Protein AF-A0A835X5S0-F1 (afdb_monomer_lite)

pLDDT: mean 92.37, std 4.12, range [76.31, 98.0]

Foldseek 3Di:
DFFLQQLLQCCQVQLQFLCFKQHPDPVQCVQDFAPDNIGGHPPDRHPLNVVSNVLVCCLPVPLVVVLPDPPDDPVVNVVSVVSSVVSSVCSVCSLVLLCDPPRPRNDNSSSVSSQSNQVVLQVVLCVLCVVLVWDWDDDDSGDTDTPPDDPVSVVSSQVCSCVVRVTGDDDPAAFLDKDDDPDHQAIWTAGPVLDIDGTPDPLPDPPDDPVSVVVVVVVSNLVSPDRDPVSD

Structure (mmCIF, N/CA/C/O backbone):
data_AF-A0A835X5S0-F1
#
_entry.id   AF-A0A835X5S0-F1
#
loop_
_atom_site.group_PDB
_atom_site.id
_atom_site.type_symbol
_atom_site.label_atom_id
_atom_site.label_alt_id
_atom_site.label_comp_id
_atom_site.label_asym_id
_atom_site.label_entity_id
_atom_site.label_seq_id
_atom_site.pdbx_PDB_ins_code
_atom_site.Cartn_x
_atom_site.Cartn_y
_atom_site.Cartn_z
_atom_site.occupancy
_atom_site.B_iso_or_equiv
_atom_site.auth_seq_id
_atom_site.auth_comp_id
_atom_site.auth_asym_id
_atom_site.auth_atom_id
_atom_site.pdbx_PDB_model_num
ATOM 1 N N . MET A 1 1 ? -2.900 -6.311 9.140 1.00 90.44 1 MET A N 1
ATOM 2 C CA . MET A 1 1 ? -1.504 -6.213 8.666 1.00 90.44 1 MET A CA 1
ATOM 3 C C . MET A 1 1 ? -1.482 -5.265 7.481 1.00 90.44 1 MET A C 1
ATOM 5 O O . MET A 1 1 ? -2.419 -5.302 6.693 1.00 90.44 1 MET A O 1
ATOM 9 N N . ASP A 1 2 ? -0.482 -4.401 7.379 1.00 90.50 2 ASP A N 1
ATOM 10 C CA . ASP A 1 2 ? -0.394 -3.330 6.378 1.00 90.50 2 ASP A CA 1
ATOM 11 C C . ASP A 1 2 ? 1.026 -3.245 5.816 1.00 90.50 2 ASP A C 1
ATOM 13 O O . ASP A 1 2 ? 2.008 -3.405 6.550 1.00 90.50 2 ASP A O 1
ATOM 17 N N . PHE A 1 3 ? 1.145 -3.013 4.514 1.00 88.06 3 PHE A N 1
ATOM 18 C CA . PHE A 1 3 ? 2.427 -2.749 3.882 1.00 88.06 3 PHE A CA 1
ATOM 19 C C . PHE A 1 3 ? 2.767 -1.265 4.016 1.00 88.06 3 PHE A C 1
ATOM 21 O O . PHE A 1 3 ? 2.329 -0.437 3.218 1.00 88.06 3 PHE A O 1
ATOM 28 N N . ALA A 1 4 ? 3.663 -0.940 4.949 1.00 76.31 4 ALA A N 1
ATOM 29 C CA . ALA A 1 4 ? 3.983 0.430 5.364 1.00 76.31 4 ALA A CA 1
ATOM 30 C C . ALA A 1 4 ? 4.324 1.413 4.221 1.00 76.31 4 ALA A C 1
ATOM 32 O O . ALA A 1 4 ? 4.256 2.638 4.395 1.00 76.31 4 ALA A O 1
ATOM 33 N N . SER A 1 5 ? 4.809 0.899 3.084 1.00 84.31 5 SER A N 1
ATOM 34 C CA . SER A 1 5 ? 5.136 1.640 1.857 1.00 84.31 5 SER A CA 1
ATOM 35 C C . SER A 1 5 ? 5.202 0.692 0.651 1.00 84.31 5 SER A C 1
ATOM 37 O O . SER A 1 5 ? 6.252 0.610 0.008 1.00 84.31 5 SER A O 1
ATOM 39 N N . LEU A 1 6 ? 4.126 -0.048 0.352 1.00 91.69 6 LEU A N 1
ATOM 40 C CA . LEU A 1 6 ? 4.120 -1.070 -0.712 1.00 91.69 6 LEU A CA 1
ATOM 41 C C . LEU A 1 6 ? 4.660 -0.544 -2.051 1.00 91.69 6 LEU A C 1
ATOM 43 O O . LEU A 1 6 ? 5.722 -0.974 -2.501 1.00 91.69 6 LEU A O 1
ATOM 47 N N . TYR A 1 7 ? 3.975 0.429 -2.658 1.00 94.12 7 TYR A N 1
ATOM 48 C CA . TYR A 1 7 ? 4.333 0.929 -3.989 1.00 94.12 7 TYR A CA 1
ATOM 49 C C . TYR A 1 7 ? 5.708 1.603 -4.060 1.00 94.12 7 TYR A C 1
ATOM 51 O O . TYR A 1 7 ? 6.475 1.241 -4.949 1.00 94.12 7 TYR A O 1
ATOM 59 N N . PRO A 1 8 ? 6.103 2.489 -3.125 1.00 94.31 8 PRO A N 1
ATOM 60 C CA . PRO A 1 8 ? 7.472 3.003 -3.098 1.00 94.31 8 PRO A CA 1
ATOM 61 C C . PRO A 1 8 ? 8.537 1.909 -2.994 1.00 94.31 8 PRO A C 1
ATOM 63 O O . PRO A 1 8 ? 9.609 2.024 -3.586 1.00 94.31 8 PRO A O 1
ATOM 66 N N . SER A 1 9 ? 8.251 0.839 -2.244 1.00 93.69 9 SER A N 1
ATOM 67 C CA . SER A 1 9 ? 9.179 -0.286 -2.102 1.00 93.69 9 SER A CA 1
ATOM 68 C C . SER A 1 9 ? 9.275 -1.078 -3.402 1.00 93.69 9 SER A C 1
ATOM 70 O O . SER A 1 9 ? 10.379 -1.405 -3.815 1.00 93.69 9 SER A O 1
ATOM 72 N N . ILE A 1 10 ? 8.153 -1.315 -4.087 1.00 95.75 10 ILE A N 1
ATOM 73 C CA . ILE A 1 10 ? 8.127 -1.932 -5.421 1.00 95.75 10 ILE A CA 1
ATOM 74 C C . ILE A 1 10 ? 8.929 -1.094 -6.414 1.00 95.75 10 ILE A C 1
ATOM 76 O O . ILE A 1 10 ? 9.788 -1.638 -7.105 1.00 95.75 10 ILE A O 1
ATOM 80 N N . ILE A 1 11 ? 8.687 0.219 -6.453 1.00 96.50 11 ILE A N 1
ATOM 81 C CA . ILE A 1 11 ? 9.365 1.145 -7.364 1.00 96.50 11 ILE A CA 1
ATOM 82 C C . ILE A 1 11 ? 10.885 1.045 -7.198 1.00 96.50 11 ILE A C 1
ATOM 84 O O . ILE A 1 11 ? 11.595 0.856 -8.185 1.00 96.50 11 ILE A O 1
ATOM 88 N N . LYS A 1 12 ? 11.363 1.065 -5.949 1.00 95.31 12 LYS A N 1
ATOM 89 C CA . LYS A 1 12 ? 12.779 0.906 -5.602 1.00 95.31 12 LYS A CA 1
ATOM 90 C C . LYS A 1 12 ? 13.321 -0.488 -5.945 1.00 95.31 12 LYS A C 1
ATOM 92 O O . LYS A 1 12 ? 14.295 -0.616 -6.678 1.00 95.31 12 LYS A O 1
ATOM 97 N N . VAL A 1 13 ? 12.718 -1.543 -5.392 1.00 94.75 13 VAL A N 1
ATOM 98 C CA . VAL A 1 13 ? 13.246 -2.923 -5.444 1.00 94.75 13 VAL A CA 1
ATOM 99 C C . VAL A 1 13 ? 13.203 -3.489 -6.860 1.00 94.75 13 VAL A C 1
ATOM 101 O O . VAL A 1 13 ? 14.093 -4.237 -7.259 1.00 94.75 13 VAL A O 1
ATOM 104 N N . ARG A 1 14 ? 12.175 -3.138 -7.636 1.00 96.25 14 ARG A N 1
ATOM 105 C CA . ARG A 1 14 ? 11.974 -3.639 -9.000 1.00 96.25 14 ARG A CA 1
ATOM 106 C C . ARG A 1 14 ? 12.456 -2.666 -10.067 1.00 96.25 14 ARG A C 1
ATOM 108 O O . ARG A 1 14 ? 12.220 -2.935 -11.235 1.00 96.25 14 ARG A O 1
ATOM 115 N N . ASN A 1 15 ? 13.156 -1.597 -9.682 1.00 97.31 15 ASN A N 1
ATOM 116 C CA . ASN A 1 15 ? 13.747 -0.611 -10.584 1.00 97.31 15 ASN A CA 1
ATOM 117 C C . ASN A 1 15 ? 12.731 0.034 -11.546 1.00 97.31 15 ASN A C 1
ATOM 119 O O . ASN A 1 15 ? 13.000 0.178 -12.738 1.00 97.31 15 ASN A O 1
ATOM 123 N N . ILE A 1 16 ? 11.546 0.396 -11.050 1.00 97.62 16 ILE A N 1
ATOM 124 C CA . ILE A 1 16 ? 10.467 0.954 -11.877 1.00 97.62 16 ILE A CA 1
ATOM 125 C C . ILE A 1 16 ? 10.721 2.436 -12.153 1.00 97.62 16 ILE A C 1
ATOM 127 O O . ILE A 1 16 ? 10.877 3.239 -11.235 1.00 97.62 16 ILE A O 1
ATOM 131 N N . SER A 1 17 ? 10.755 2.792 -13.432 1.00 97.44 17 SER A N 1
ATOM 132 C CA . SER A 1 17 ? 10.928 4.153 -13.934 1.00 97.44 17 SER A CA 1
ATOM 133 C C . SER A 1 17 ? 10.514 4.204 -15.407 1.00 97.44 17 SER A C 1
ATOM 135 O O . SER A 1 17 ? 10.431 3.157 -16.061 1.00 97.44 17 SER A O 1
ATOM 137 N N . TYR A 1 18 ? 10.259 5.400 -15.939 1.00 96.44 18 TYR A N 1
ATOM 138 C CA . TYR A 1 18 ? 9.811 5.574 -17.328 1.00 96.44 18 TYR A CA 1
ATOM 139 C C . TYR A 1 18 ? 10.832 5.049 -18.355 1.00 96.44 18 TYR A C 1
ATOM 141 O O . TYR A 1 18 ? 10.458 4.514 -19.392 1.00 96.44 18 TYR A O 1
ATOM 149 N N . GLU A 1 19 ? 12.124 5.146 -18.049 1.00 96.50 19 GLU A N 1
ATOM 150 C CA . GLU A 1 19 ? 13.236 4.729 -18.904 1.00 96.50 19 GLU A CA 1
ATOM 151 C C . GLU A 1 19 ? 13.699 3.280 -18.672 1.00 96.50 19 GLU A C 1
ATOM 153 O O . GLU A 1 19 ? 14.479 2.737 -19.460 1.00 96.50 19 GLU A O 1
ATOM 158 N N . THR A 1 20 ? 13.260 2.636 -17.584 1.00 98.00 20 THR A N 1
ATOM 159 C CA . THR A 1 20 ? 13.666 1.262 -17.242 1.00 98.00 20 THR A CA 1
ATOM 160 C C . THR A 1 20 ? 12.603 0.228 -17.572 1.00 98.00 20 THR A C 1
ATOM 162 O O . THR A 1 20 ? 12.954 -0.901 -17.925 1.00 98.00 20 THR A O 1
ATOM 165 N N . VAL A 1 21 ? 11.321 0.579 -17.474 1.00 97.88 21 VAL A N 1
ATOM 166 C CA . VAL A 1 21 ? 10.221 -0.300 -17.880 1.00 97.88 21 VAL A CA 1
ATOM 167 C C . VAL A 1 21 ? 10.155 -0.343 -19.403 1.00 97.88 21 VAL A C 1
ATOM 169 O O . VAL A 1 21 ? 10.157 0.693 -20.057 1.00 97.88 21 VAL A O 1
ATOM 172 N N . ARG A 1 22 ? 10.086 -1.551 -19.977 1.00 97.25 22 ARG A N 1
ATOM 173 C CA . ARG A 1 22 ? 10.129 -1.782 -21.434 1.00 97.25 22 ARG A CA 1
ATOM 174 C C . ARG A 1 22 ? 11.381 -1.208 -22.114 1.00 97.25 22 ARG A C 1
ATOM 176 O O . ARG A 1 22 ? 11.326 -0.758 -23.256 1.00 97.25 22 ARG A O 1
ATOM 183 N N . CYS A 1 23 ? 12.522 -1.234 -21.424 1.00 97.00 23 CYS A N 1
ATOM 184 C CA . CYS A 1 23 ? 13.781 -0.773 -22.003 1.00 97.00 23 CYS A CA 1
ATOM 185 C C . CYS A 1 23 ? 14.153 -1.576 -23.274 1.00 97.00 23 CYS A C 1
ATOM 187 O O . CYS A 1 23 ? 13.765 -2.743 -23.400 1.00 97.00 23 CYS A O 1
ATOM 189 N N . PRO A 1 24 ? 14.936 -0.998 -24.203 1.00 96.69 24 PRO A N 1
ATOM 190 C CA . PRO A 1 24 ? 15.225 -1.618 -25.500 1.00 96.69 24 PRO A CA 1
ATOM 191 C C . PRO A 1 24 ? 16.208 -2.799 -25.438 1.00 96.69 24 PRO A C 1
ATOM 193 O O . PRO A 1 24 ? 16.475 -3.416 -26.462 1.00 96.69 24 PRO A O 1
ATOM 196 N N . HIS A 1 25 ? 16.776 -3.119 -24.272 1.00 96.31 25 HIS A N 1
ATOM 197 C CA . HIS A 1 25 ? 17.772 -4.182 -24.164 1.00 96.31 25 HIS A CA 1
ATOM 198 C C . HIS A 1 25 ? 17.118 -5.573 -24.208 1.00 96.31 25 HIS A C 1
ATOM 200 O O . HIS A 1 25 ? 16.299 -5.907 -23.348 1.00 96.31 25 HIS A O 1
ATOM 206 N N . ASP A 1 26 ? 17.505 -6.406 -25.177 1.00 95.56 26 ASP A N 1
ATOM 207 C CA . ASP A 1 26 ? 16.875 -7.711 -25.407 1.00 95.56 26 ASP A CA 1
ATOM 208 C C . ASP A 1 26 ? 17.010 -8.673 -24.226 1.00 95.56 26 ASP A C 1
ATOM 210 O O . ASP A 1 26 ? 16.052 -9.363 -23.879 1.00 95.56 26 ASP A O 1
ATOM 214 N N . GLU A 1 27 ? 18.151 -8.700 -23.540 1.00 95.88 27 GLU A N 1
ATOM 215 C CA . GLU A 1 27 ? 18.313 -9.578 -22.379 1.00 95.88 27 GLU A CA 1
ATOM 216 C C . GLU A 1 27 ? 17.444 -9.158 -21.184 1.00 95.88 27 GLU A C 1
ATOM 218 O O . GLU A 1 27 ? 17.055 -10.011 -20.383 1.00 95.88 27 GLU A O 1
ATOM 223 N N . CYS A 1 28 ? 17.061 -7.878 -21.094 1.00 96.81 28 CYS A N 1
ATOM 224 C CA . CYS A 1 28 ? 16.155 -7.396 -20.051 1.00 96.81 28 CYS A CA 1
ATOM 225 C C . CYS A 1 28 ? 14.720 -7.906 -20.249 1.00 96.81 28 CYS A C 1
ATOM 227 O O . CYS A 1 28 ? 13.977 -7.959 -19.271 1.00 96.81 28 CYS A O 1
ATOM 229 N N . LYS A 1 29 ? 14.334 -8.355 -21.455 1.00 95.88 29 LYS A N 1
ATOM 230 C CA . LYS A 1 29 ? 13.008 -8.952 -21.718 1.00 95.88 29 LYS A CA 1
ATOM 231 C C . LYS A 1 29 ? 12.752 -10.222 -20.900 1.00 95.88 29 LYS A C 1
ATOM 233 O O . LYS A 1 29 ? 11.600 -10.584 -20.695 1.00 95.88 29 LYS A O 1
ATOM 238 N N . LYS A 1 30 ? 13.808 -10.870 -20.388 1.00 95.75 30 LYS A N 1
ATOM 239 C CA . LYS A 1 30 ? 13.709 -12.014 -19.465 1.00 95.75 30 LYS A CA 1
ATOM 240 C C . LYS A 1 30 ? 13.320 -11.605 -18.038 1.00 95.75 30 LYS A C 1
ATOM 242 O O . LYS A 1 30 ? 12.797 -12.429 -17.298 1.00 95.75 30 LYS A O 1
ATOM 247 N N . ASN A 1 31 ? 13.556 -10.352 -17.636 1.00 96.31 31 ASN A N 1
ATOM 248 C CA . ASN A 1 31 ? 13.173 -9.829 -16.321 1.00 96.31 31 ASN A CA 1
ATOM 249 C C . ASN A 1 31 ? 11.725 -9.318 -16.349 1.00 96.31 31 ASN A C 1
ATOM 251 O O . ASN A 1 31 ? 11.455 -8.116 -16.243 1.00 96.31 31 ASN A O 1
ATOM 255 N N . THR A 1 32 ? 10.795 -10.245 -16.559 1.00 96.69 32 THR A N 1
ATOM 256 C CA . THR A 1 32 ? 9.368 -9.960 -16.714 1.00 96.69 32 THR A CA 1
ATOM 257 C C . THR A 1 32 ? 8.706 -9.576 -15.395 1.00 96.69 32 THR A C 1
ATOM 259 O O . THR A 1 32 ? 9.150 -9.944 -14.304 1.00 96.69 32 THR A O 1
ATOM 262 N N . ILE A 1 33 ? 7.599 -8.852 -15.499 1.00 95.69 33 ILE A N 1
ATOM 263 C CA . ILE A 1 33 ? 6.747 -8.494 -14.372 1.00 95.69 33 ILE A CA 1
ATOM 264 C C . ILE A 1 33 ? 5.605 -9.512 -14.258 1.00 95.69 33 ILE A C 1
ATOM 266 O O . ILE A 1 33 ? 4.896 -9.729 -15.242 1.00 95.69 33 ILE A O 1
ATOM 270 N N . PRO A 1 34 ? 5.391 -10.129 -13.079 1.00 92.88 34 PRO A N 1
ATOM 271 C CA . PRO A 1 34 ? 4.263 -11.029 -12.868 1.00 92.88 34 PRO A CA 1
ATOM 272 C C . PRO A 1 34 ? 2.932 -10.359 -13.214 1.00 92.88 34 PRO A C 1
ATOM 274 O O . PRO A 1 34 ? 2.718 -9.194 -12.883 1.00 92.88 34 PRO A O 1
ATOM 277 N N . GLN A 1 35 ? 2.030 -11.108 -13.852 1.00 90.56 35 GLN A N 1
ATOM 278 C CA . GLN A 1 35 ? 0.689 -10.636 -14.233 1.00 90.56 35 GLN A CA 1
ATOM 279 C C . GLN A 1 35 ? 0.682 -9.419 -15.185 1.00 90.56 35 GLN A C 1
ATOM 281 O O . GLN A 1 35 ? -0.316 -8.709 -15.264 1.00 90.56 35 GLN A O 1
ATOM 286 N N . SER A 1 36 ? 1.771 -9.172 -15.921 1.00 93.88 36 SER A N 1
ATOM 287 C CA . SER A 1 36 ? 1.874 -8.098 -16.915 1.00 93.88 36 SER A CA 1
ATOM 288 C C . SER A 1 36 ? 2.689 -8.552 -18.133 1.00 93.88 36 SER A C 1
ATOM 290 O O . SER A 1 36 ? 3.419 -9.538 -18.088 1.00 93.88 36 SER A O 1
ATOM 292 N N . SER A 1 37 ? 2.580 -7.809 -19.235 1.00 94.31 37 SER A N 1
ATOM 293 C CA . SER A 1 37 ? 3.399 -7.982 -20.448 1.00 94.31 37 SER A CA 1
ATOM 294 C C . SER A 1 37 ? 4.723 -7.207 -20.399 1.00 94.31 37 SER A C 1
ATOM 296 O O . SER A 1 37 ? 5.424 -7.091 -21.403 1.00 94.31 37 SER A O 1
ATOM 298 N N . HIS A 1 38 ? 5.032 -6.568 -19.272 1.00 97.12 38 HIS A N 1
ATOM 299 C CA . HIS A 1 38 ? 6.159 -5.649 -19.142 1.00 97.12 38 HIS A CA 1
ATOM 300 C C . HIS A 1 38 ? 7.411 -6.346 -18.601 1.00 97.12 38 HIS A C 1
ATOM 302 O O . HIS A 1 38 ? 7.339 -7.365 -17.915 1.00 97.12 38 HIS A O 1
ATOM 308 N N . TRP A 1 39 ? 8.571 -5.753 -18.873 1.00 97.88 39 TRP A N 1
ATOM 309 C CA . TRP A 1 39 ? 9.864 -6.141 -18.309 1.00 97.88 39 TRP A CA 1
ATOM 310 C C . TRP A 1 39 ? 10.599 -4.909 -17.789 1.00 97.88 39 TRP A C 1
ATOM 312 O O . TRP A 1 39 ? 10.241 -3.778 -18.139 1.00 97.88 39 TRP A O 1
ATOM 322 N N . VAL A 1 40 ? 11.625 -5.119 -16.963 1.00 97.88 40 VAL A N 1
ATOM 323 C CA . VAL A 1 40 ? 12.390 -4.021 -16.358 1.00 97.88 40 VAL A CA 1
ATOM 324 C C . VAL A 1 40 ? 13.887 -4.166 -16.594 1.00 97.88 40 VAL A C 1
ATOM 326 O O . VAL A 1 40 ? 14.452 -5.255 -16.497 1.00 97.88 40 VAL A O 1
ATOM 329 N N . CYS A 1 41 ? 14.535 -3.038 -16.877 1.00 97.81 41 CYS A N 1
ATOM 330 C CA . CYS A 1 41 ? 15.971 -2.928 -17.078 1.00 97.81 41 CYS A CA 1
ATOM 331 C C . CYS A 1 41 ? 16.778 -3.441 -15.877 1.00 97.81 41 CYS A C 1
ATOM 333 O O . CYS A 1 41 ? 16.535 -3.039 -14.738 1.00 97.81 41 CYS A O 1
ATOM 335 N N . THR A 1 42 ? 17.793 -4.258 -16.156 1.00 96.62 42 THR A N 1
ATOM 336 C CA . THR A 1 42 ? 18.790 -4.727 -15.178 1.00 96.62 42 THR A CA 1
ATOM 337 C C . THR A 1 42 ? 20.162 -4.071 -15.359 1.00 96.62 42 THR A C 1
ATOM 339 O O . THR A 1 42 ? 21.038 -4.253 -14.521 1.00 96.62 42 THR A O 1
ATOM 342 N N . ARG A 1 43 ? 20.364 -3.288 -16.433 1.00 95.38 43 ARG A N 1
ATOM 343 C CA . ARG A 1 43 ? 21.646 -2.621 -16.735 1.00 95.38 43 ARG A CA 1
ATOM 344 C C . ARG A 1 43 ? 21.816 -1.257 -16.073 1.00 95.38 43 ARG A C 1
ATOM 346 O O . ARG A 1 43 ? 22.937 -0.846 -15.799 1.00 95.38 43 ARG A O 1
ATOM 353 N N . LYS A 1 44 ? 20.722 -0.509 -15.920 1.00 95.38 44 LYS A N 1
ATOM 354 C CA . LYS A 1 44 ? 20.731 0.881 -15.449 1.00 95.38 44 LYS A CA 1
ATOM 355 C C . LYS A 1 44 ? 19.668 1.073 -14.385 1.00 95.38 44 LYS A C 1
ATOM 357 O O . LYS A 1 44 ? 18.565 0.545 -14.522 1.00 95.38 44 LYS A O 1
ATOM 362 N N . ASN A 1 45 ? 19.990 1.875 -13.379 1.00 97.00 45 ASN A N 1
ATOM 363 C CA . ASN A 1 45 ? 19.030 2.293 -12.368 1.00 97.00 45 ASN A CA 1
ATOM 364 C C . ASN A 1 45 ? 18.187 3.448 -12.906 1.00 97.00 45 ASN A C 1
ATOM 366 O O . ASN A 1 45 ? 18.726 4.394 -13.478 1.00 97.00 45 ASN A O 1
ATOM 370 N N . GLY A 1 46 ? 16.875 3.347 -12.730 1.00 97.31 46 GLY A N 1
ATOM 371 C CA . GLY A 1 46 ? 15.931 4.371 -13.151 1.00 97.31 46 GLY A CA 1
ATOM 372 C C . GLY A 1 46 ? 15.908 5.548 -12.187 1.00 97.31 46 GLY A C 1
ATOM 373 O O . GLY A 1 46 ? 16.020 5.379 -10.972 1.00 97.31 46 GLY A O 1
ATOM 374 N N . MET A 1 47 ? 15.715 6.742 -12.724 1.00 96.62 47 MET A N 1
ATOM 375 C CA . MET A 1 47 ? 15.632 7.995 -11.992 1.00 96.62 47 MET A CA 1
ATOM 376 C C . MET A 1 47 ? 14.524 7.958 -10.938 1.00 96.62 47 MET A C 1
ATOM 378 O O . MET A 1 47 ? 14.781 8.262 -9.774 1.00 96.62 47 MET A O 1
ATOM 382 N N . THR A 1 48 ? 13.308 7.540 -11.308 1.00 95.44 48 THR A N 1
ATOM 383 C CA . THR A 1 48 ? 12.180 7.457 -10.368 1.00 95.44 48 THR A CA 1
ATOM 384 C C . THR A 1 48 ? 12.444 6.415 -9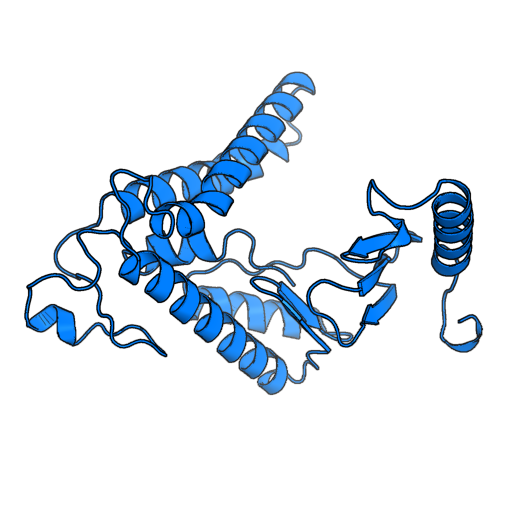.286 1.00 95.44 48 THR A C 1
ATOM 386 O O . THR A 1 48 ? 12.200 6.688 -8.113 1.00 95.44 48 THR A O 1
ATOM 389 N N . SER A 1 49 ? 13.015 5.263 -9.649 1.00 96.88 49 SER A N 1
ATOM 390 C CA . SER A 1 49 ? 13.430 4.228 -8.693 1.00 96.88 49 SER A CA 1
ATOM 391 C C . SER A 1 49 ? 14.400 4.776 -7.639 1.00 96.88 49 SER A C 1
ATOM 393 O O . SER A 1 49 ? 14.167 4.621 -6.438 1.00 96.88 49 SER A O 1
ATOM 395 N N . LEU A 1 50 ? 15.448 5.482 -8.073 1.00 97.25 50 LEU A N 1
ATOM 396 C CA . LEU A 1 50 ? 16.454 6.068 -7.184 1.00 97.25 50 LEU A CA 1
ATOM 397 C C . LEU A 1 50 ? 15.881 7.184 -6.307 1.00 97.25 50 LEU A C 1
ATOM 399 O O . LEU A 1 50 ? 16.158 7.219 -5.107 1.00 97.25 50 LEU A O 1
ATOM 403 N N . LEU A 1 51 ? 15.070 8.077 -6.879 1.00 96.31 51 LEU A N 1
ATOM 404 C CA . LEU A 1 51 ? 14.482 9.203 -6.155 1.00 96.31 51 LEU A CA 1
ATOM 405 C C . LEU A 1 51 ? 13.476 8.721 -5.104 1.00 96.31 51 LEU A C 1
ATOM 407 O O . LEU A 1 51 ? 13.600 9.047 -3.924 1.00 96.31 51 LEU A O 1
ATOM 411 N N . ILE A 1 52 ? 12.502 7.905 -5.513 1.00 95.94 52 ILE A N 1
ATOM 412 C CA . ILE A 1 52 ? 11.475 7.365 -4.615 1.00 95.94 52 ILE A CA 1
ATOM 413 C C . ILE A 1 52 ? 12.105 6.428 -3.584 1.00 95.94 52 ILE A C 1
ATOM 415 O O . ILE A 1 52 ? 11.732 6.475 -2.412 1.00 95.94 52 ILE A O 1
ATOM 419 N N . GLY A 1 53 ? 13.101 5.635 -3.983 1.00 94.69 53 GLY A N 1
ATOM 420 C CA . GLY A 1 53 ? 13.876 4.799 -3.074 1.00 94.69 53 GLY A CA 1
ATOM 421 C C . GLY A 1 53 ? 14.599 5.611 -2.000 1.00 94.69 53 GLY A C 1
ATOM 422 O O . GLY A 1 53 ? 14.476 5.291 -0.819 1.00 94.69 53 GLY A O 1
ATOM 423 N N . SER A 1 54 ? 15.270 6.696 -2.388 1.00 95.56 54 SER A N 1
ATOM 424 C CA . SER A 1 54 ? 15.955 7.604 -1.459 1.00 95.56 54 SER A CA 1
ATOM 425 C C . SER A 1 54 ? 14.983 8.280 -0.489 1.00 95.56 54 SER A C 1
ATOM 427 O O . SER A 1 54 ? 15.215 8.276 0.719 1.00 95.56 54 SER A O 1
ATOM 429 N N . LEU A 1 55 ? 13.854 8.806 -0.980 1.00 95.75 55 LEU A N 1
ATOM 430 C CA . LEU A 1 55 ? 12.830 9.437 -0.134 1.00 95.75 55 LEU A CA 1
ATOM 431 C C . LEU A 1 55 ? 12.181 8.437 0.831 1.00 95.75 55 LEU A C 1
ATOM 433 O O . LEU A 1 55 ? 11.888 8.769 1.982 1.00 95.75 55 LEU A O 1
ATOM 437 N N . ARG A 1 56 ? 11.972 7.198 0.377 1.00 92.62 56 ARG A N 1
ATOM 438 C CA . ARG A 1 56 ? 11.468 6.103 1.207 1.00 92.62 56 ARG A CA 1
ATOM 439 C C . ARG A 1 56 ? 12.451 5.771 2.319 1.00 92.62 56 ARG A C 1
ATOM 441 O O . ARG A 1 56 ? 12.026 5.662 3.466 1.00 92.62 56 ARG A O 1
ATOM 448 N N . ASP A 1 57 ? 13.731 5.617 2.003 1.00 91.31 57 ASP A N 1
ATOM 449 C CA . ASP A 1 57 ? 14.753 5.295 2.999 1.00 91.31 57 ASP A CA 1
ATOM 450 C C . ASP A 1 57 ? 14.923 6.436 4.004 1.00 91.31 57 ASP A C 1
ATOM 452 O O . ASP A 1 57 ? 14.941 6.186 5.207 1.00 91.31 57 ASP A O 1
ATOM 456 N N . LEU A 1 58 ? 14.927 7.687 3.538 1.00 93.62 58 LEU A N 1
ATOM 457 C CA . LEU A 1 58 ? 14.947 8.871 4.397 1.00 93.62 58 LEU A CA 1
ATOM 458 C C . LEU A 1 58 ? 13.740 8.898 5.347 1.00 93.62 58 LEU A C 1
ATOM 460 O O . LEU A 1 58 ? 13.868 9.184 6.536 1.00 93.62 58 LEU A O 1
ATOM 464 N N . ARG A 1 59 ? 12.550 8.546 4.859 1.00 92.12 59 ARG A N 1
ATOM 465 C CA . ARG A 1 59 ? 11.364 8.453 5.711 1.00 92.12 59 ARG A CA 1
ATOM 466 C C . ARG A 1 59 ? 11.475 7.314 6.721 1.00 92.12 59 ARG A C 1
ATOM 468 O O . ARG A 1 59 ? 11.258 7.536 7.908 1.00 92.12 59 ARG A O 1
ATOM 475 N N . VAL A 1 60 ? 11.707 6.092 6.248 1.00 85.81 60 VAL A N 1
ATOM 476 C CA . VAL A 1 60 ? 11.561 4.867 7.049 1.00 85.81 60 VAL A CA 1
ATOM 477 C C . VAL A 1 60 ? 12.731 4.697 8.012 1.00 85.81 60 VAL A C 1
ATOM 479 O O . VAL A 1 60 ? 12.501 4.429 9.188 1.00 85.81 60 VAL A O 1
ATOM 482 N N . ASN A 1 61 ? 13.960 4.899 7.538 1.00 86.31 61 ASN A N 1
ATOM 483 C CA . ASN A 1 61 ? 15.167 4.613 8.310 1.00 86.31 61 ASN A CA 1
ATOM 484 C C . ASN A 1 61 ? 15.591 5.798 9.186 1.00 86.31 61 ASN A C 1
ATOM 486 O O . ASN A 1 61 ? 16.226 5.585 10.213 1.00 86.31 61 ASN A O 1
ATOM 490 N N . TYR A 1 62 ? 15.232 7.031 8.807 1.00 89.50 62 TYR A N 1
ATOM 491 C CA . TYR A 1 62 ? 15.639 8.237 9.529 1.00 89.50 62 TYR A CA 1
ATOM 492 C C . TYR A 1 62 ? 14.465 8.884 10.273 1.00 89.50 62 TYR A C 1
ATOM 494 O O . TYR A 1 62 ? 14.333 8.697 11.481 1.00 89.50 62 TYR A O 1
ATOM 502 N N . TYR A 1 63 ? 13.550 9.577 9.585 1.00 91.56 63 TYR A N 1
ATOM 503 C CA . TYR A 1 63 ? 12.536 10.398 10.269 1.00 91.56 63 TYR A CA 1
ATOM 504 C C . TYR A 1 63 ? 11.483 9.595 11.053 1.00 91.56 63 TYR A C 1
ATOM 506 O O . TYR A 1 63 ? 11.110 10.006 12.152 1.00 91.56 63 TYR A O 1
ATOM 514 N N . LYS A 1 64 ? 11.013 8.438 10.553 1.00 86.44 64 LYS A N 1
ATOM 515 C CA . LYS A 1 64 ? 10.075 7.557 11.289 1.00 86.44 64 LYS A CA 1
ATOM 516 C C . LYS A 1 64 ? 10.734 7.011 12.559 1.00 86.44 64 LYS A C 1
ATOM 518 O O . LYS A 1 64 ? 10.076 6.977 13.593 1.00 86.44 64 LYS A O 1
ATOM 523 N N . SER A 1 65 ? 12.011 6.629 12.493 1.00 85.88 65 SER A N 1
ATOM 524 C CA . SER A 1 65 ? 12.770 6.146 13.654 1.00 85.88 65 SER A CA 1
ATOM 525 C C . SER A 1 65 ? 13.012 7.266 14.671 1.00 85.88 65 SER A C 1
ATOM 527 O O . SER A 1 65 ? 12.612 7.152 15.828 1.00 85.88 65 SER A O 1
ATOM 529 N N . LEU A 1 66 ? 13.547 8.405 14.220 1.00 86.44 66 LEU A N 1
ATOM 530 C CA . LEU A 1 66 ? 13.845 9.551 15.079 1.00 86.44 66 LEU A CA 1
ATOM 531 C C . LEU A 1 66 ? 12.605 10.104 15.774 1.00 86.44 66 LEU A C 1
ATOM 533 O O . LEU A 1 66 ? 12.670 10.378 16.964 1.00 86.44 66 LEU A O 1
ATOM 537 N N . SER A 1 67 ? 11.459 10.195 15.089 1.00 85.75 67 SER A N 1
ATOM 538 C CA . SER A 1 67 ? 10.208 10.679 15.703 1.00 85.75 67 SER A CA 1
ATOM 539 C C . SER A 1 67 ? 9.762 9.871 16.935 1.00 85.75 67 SER A C 1
ATOM 541 O O . SER A 1 67 ? 8.992 10.368 17.756 1.00 85.75 67 SER A O 1
ATOM 543 N N . LYS A 1 68 ? 10.271 8.643 17.098 1.00 85.38 68 LYS A N 1
ATOM 544 C CA . LYS A 1 68 ? 9.991 7.762 18.237 1.00 85.38 68 LYS A CA 1
ATOM 545 C C . LYS A 1 68 ? 11.074 7.787 19.318 1.00 85.38 68 LYS A C 1
ATOM 547 O O . LYS A 1 68 ? 10.895 7.140 20.340 1.00 85.38 68 LYS A O 1
ATOM 552 N N . SER A 1 69 ? 12.175 8.513 19.120 1.00 87.69 69 SER A N 1
ATOM 553 C CA . SER A 1 69 ? 13.258 8.590 20.104 1.00 87.69 69 SER A CA 1
ATOM 554 C C . SER A 1 69 ? 12.801 9.316 21.370 1.00 87.69 69 SER A C 1
ATOM 556 O O . SER A 1 69 ? 12.164 10.369 21.292 1.00 87.69 69 SER A O 1
ATOM 558 N N . GLU A 1 70 ? 13.136 8.782 22.542 1.00 84.94 70 GLU A N 1
ATOM 559 C CA . GLU A 1 70 ? 12.804 9.376 23.847 1.00 84.94 70 GLU A CA 1
ATOM 560 C C . GLU A 1 70 ? 13.689 10.585 24.188 1.00 84.94 70 GLU A C 1
ATOM 562 O O . GLU A 1 70 ? 13.312 11.419 24.999 1.00 84.94 70 GLU A O 1
ATOM 567 N N . THR A 1 71 ? 14.833 10.730 23.515 1.00 89.19 71 THR A N 1
ATOM 568 C CA . THR A 1 71 ? 15.828 11.787 23.771 1.00 89.19 71 THR A CA 1
ATOM 569 C C . THR A 1 71 ? 15.496 13.150 23.159 1.00 89.19 71 THR A C 1
ATOM 571 O O . THR A 1 71 ? 16.267 14.094 23.318 1.00 89.19 71 THR A O 1
ATOM 574 N N . LEU A 1 72 ? 14.390 13.260 22.421 1.00 87.56 72 LEU A N 1
ATOM 575 C CA . LEU A 1 72 ? 14.014 14.482 21.709 1.00 87.56 72 LEU A CA 1
ATOM 576 C C . LEU A 1 72 ? 13.169 15.410 22.571 1.00 87.56 72 LEU A C 1
ATOM 578 O O . LEU A 1 72 ? 12.297 14.956 23.313 1.00 87.56 72 LEU A O 1
ATOM 582 N N . THR A 1 73 ? 13.361 16.715 22.374 1.00 92.50 73 THR A N 1
ATOM 583 C CA . THR A 1 73 ? 12.394 17.709 22.847 1.00 92.50 73 THR A CA 1
ATOM 584 C C . THR A 1 73 ? 11.062 17.545 22.112 1.00 92.50 73 THR A C 1
ATOM 586 O O . THR A 1 73 ? 11.005 16.977 21.015 1.00 92.50 73 THR A O 1
ATOM 589 N N . GLU A 1 74 ? 9.980 18.061 22.696 1.00 90.12 74 GLU A N 1
ATOM 590 C CA . GLU A 1 74 ? 8.650 17.974 22.082 1.00 90.12 74 GLU A CA 1
ATOM 591 C C . GLU A 1 74 ? 8.607 18.663 20.707 1.00 90.12 74 GLU A C 1
ATOM 593 O O . GLU A 1 74 ? 8.114 18.085 19.738 1.00 90.12 74 GLU A O 1
ATOM 598 N N . ASP A 1 75 ? 9.249 19.828 20.573 1.00 91.94 75 ASP A N 1
ATOM 599 C CA . ASP A 1 75 ? 9.346 20.549 19.298 1.00 91.94 75 ASP A CA 1
ATOM 600 C C . ASP A 1 75 ? 10.074 19.731 18.219 1.00 91.94 75 ASP A C 1
ATOM 602 O O . ASP A 1 75 ? 9.620 19.642 17.075 1.00 91.94 75 ASP A O 1
ATOM 606 N N . GLN A 1 76 ? 11.190 19.081 18.569 1.00 92.12 76 GLN A N 1
ATOM 607 C CA . GLN A 1 76 ? 11.936 18.229 17.637 1.00 92.12 76 GLN A CA 1
ATOM 608 C C . GLN A 1 76 ? 11.113 17.010 17.217 1.00 92.12 76 GLN A C 1
ATOM 610 O O . GLN A 1 76 ? 11.061 16.658 16.034 1.00 92.12 76 GLN A O 1
ATOM 615 N N . ARG A 1 77 ? 10.431 16.373 18.176 1.00 92.06 77 ARG A N 1
ATOM 616 C CA . ARG A 1 77 ? 9.533 15.244 17.917 1.00 92.06 77 ARG A CA 1
ATOM 617 C C . ARG A 1 77 ? 8.426 15.645 16.948 1.00 92.06 77 ARG A C 1
ATOM 619 O O . ARG A 1 77 ? 8.160 14.914 15.986 1.00 92.06 77 ARG A O 1
ATOM 626 N N . GLN A 1 78 ? 7.813 16.805 17.166 1.00 92.25 78 GLN A N 1
ATOM 627 C CA . GLN A 1 78 ? 6.775 17.337 16.294 1.00 92.25 78 GLN A CA 1
ATOM 628 C C . GLN A 1 78 ? 7.320 17.601 14.886 1.00 92.25 78 GLN A C 1
ATOM 630 O O . GLN A 1 78 ? 6.741 17.116 13.910 1.00 92.25 78 GLN A O 1
ATOM 635 N N . GLN A 1 79 ? 8.461 18.283 14.759 1.00 93.06 79 GLN A N 1
ATOM 636 C CA . GLN A 1 79 ? 9.096 18.556 13.466 1.00 93.06 79 GLN A CA 1
ATOM 637 C C . GLN A 1 79 ? 9.386 17.269 12.682 1.00 93.06 79 GLN A C 1
ATOM 639 O O . GLN A 1 79 ? 9.001 17.150 11.517 1.00 93.06 79 GLN A O 1
ATOM 644 N N . TYR A 1 80 ? 10.003 16.264 13.306 1.00 93.81 80 TYR A N 1
ATOM 645 C CA . TYR A 1 80 ? 10.324 15.001 12.630 1.00 93.81 80 TYR A CA 1
ATOM 646 C C . TYR A 1 80 ? 9.079 14.207 12.246 1.00 93.81 80 TYR A C 1
ATOM 648 O O . TYR A 1 80 ? 9.048 13.572 11.187 1.00 93.81 80 TYR A O 1
ATOM 656 N N . THR A 1 81 ? 8.032 14.279 13.066 1.00 92.69 81 THR A N 1
ATOM 657 C CA . THR A 1 81 ? 6.730 13.689 12.747 1.00 92.69 81 THR A CA 1
ATOM 658 C C . THR A 1 81 ? 6.137 14.333 11.496 1.00 92.69 81 THR A C 1
ATOM 660 O O . THR A 1 81 ? 5.732 13.614 10.579 1.00 92.69 81 THR A O 1
ATOM 663 N N . VAL A 1 82 ? 6.151 15.666 11.406 1.00 94.75 82 VAL A N 1
ATOM 664 C CA . VAL A 1 82 ? 5.656 16.409 10.236 1.00 94.75 82 VAL A CA 1
ATOM 665 C C . VAL A 1 82 ? 6.453 16.054 8.979 1.00 94.75 82 VAL A C 1
ATOM 667 O O . VAL A 1 82 ? 5.854 15.738 7.951 1.00 94.75 82 VAL A O 1
ATOM 670 N N . VAL A 1 83 ? 7.787 16.009 9.050 1.00 95.19 83 VAL A N 1
ATOM 671 C CA . VAL A 1 83 ? 8.628 15.628 7.899 1.00 95.19 83 VAL A CA 1
ATOM 672 C C . VAL A 1 83 ? 8.339 14.190 7.449 1.00 95.19 83 VAL A C 1
ATOM 674 O O . VAL A 1 83 ? 8.144 13.935 6.259 1.00 95.19 83 VAL A O 1
ATOM 677 N N . SER A 1 84 ? 8.235 13.242 8.385 1.00 93.25 84 SER A N 1
ATOM 678 C CA . SER A 1 84 ? 7.889 11.844 8.083 1.00 93.25 84 SER A CA 1
ATOM 679 C C . SER A 1 84 ? 6.515 11.710 7.410 1.00 93.25 84 SER A C 1
ATOM 681 O O . SER A 1 84 ? 6.336 10.896 6.493 1.00 93.25 84 SER A O 1
ATOM 683 N N . GLN A 1 85 ? 5.540 12.523 7.830 1.00 92.44 85 GLN A N 1
ATOM 684 C CA . GLN A 1 85 ? 4.208 12.585 7.225 1.00 92.44 85 GLN A CA 1
ATOM 685 C C . GLN A 1 85 ? 4.239 13.214 5.828 1.00 92.44 85 GLN A C 1
ATOM 687 O O . GLN A 1 85 ? 3.644 12.651 4.910 1.00 92.44 85 GLN A O 1
ATOM 692 N N . ALA A 1 86 ? 4.972 14.311 5.628 1.00 95.06 86 ALA A N 1
ATOM 693 C CA . ALA A 1 86 ? 5.133 14.939 4.317 1.00 95.06 86 ALA A CA 1
ATOM 694 C C . ALA A 1 86 ? 5.762 13.969 3.304 1.00 95.06 86 ALA A C 1
ATOM 696 O O . ALA A 1 86 ? 5.231 13.772 2.208 1.00 95.06 86 ALA A O 1
ATOM 697 N N . LEU A 1 87 ? 6.826 13.264 3.705 1.00 94.94 87 LEU A N 1
ATOM 698 C CA . LEU A 1 87 ? 7.429 12.210 2.888 1.00 94.94 87 LEU A CA 1
ATOM 699 C C . LEU A 1 87 ? 6.424 11.092 2.583 1.00 94.94 87 LEU A C 1
ATOM 701 O O . LEU A 1 87 ? 6.367 10.619 1.452 1.00 94.94 87 LEU A O 1
ATOM 705 N N . LYS A 1 88 ? 5.588 10.686 3.551 1.00 91.88 88 LYS A N 1
ATOM 706 C CA . LYS A 1 88 ? 4.536 9.677 3.323 1.00 91.88 88 LYS A CA 1
ATOM 707 C C . LYS A 1 88 ? 3.578 10.108 2.211 1.00 91.88 88 LYS A C 1
ATOM 709 O O . LYS A 1 88 ? 3.233 9.284 1.368 1.00 91.88 88 LYS A O 1
ATOM 714 N N . VAL A 1 89 ? 3.158 11.374 2.204 1.00 92.44 89 VAL A N 1
ATOM 715 C CA . VAL A 1 89 ? 2.244 11.913 1.185 1.00 92.44 89 VAL A CA 1
ATOM 716 C C . VAL A 1 89 ? 2.876 11.828 -0.205 1.00 92.44 89 VAL A C 1
ATOM 718 O O . VAL A 1 89 ? 2.257 11.275 -1.113 1.00 92.44 89 VAL A O 1
ATOM 721 N N . ILE A 1 90 ? 4.123 12.286 -0.353 1.00 93.00 90 ILE A N 1
ATOM 722 C CA . ILE A 1 90 ? 4.860 12.230 -1.628 1.00 93.00 90 ILE A CA 1
ATOM 723 C C . ILE A 1 90 ? 4.993 10.781 -2.113 1.00 93.00 90 ILE A C 1
ATOM 725 O O . ILE A 1 90 ? 4.687 10.460 -3.261 1.00 93.00 90 ILE A O 1
ATOM 729 N N . LEU A 1 91 ? 5.409 9.881 -1.221 1.00 93.12 91 LEU A N 1
ATOM 730 C CA . LEU A 1 91 ? 5.617 8.472 -1.538 1.00 93.12 91 LEU A CA 1
ATOM 731 C C . LEU A 1 91 ? 4.314 7.779 -1.956 1.00 93.12 91 LEU A C 1
ATOM 733 O O . LEU A 1 91 ? 4.307 7.040 -2.938 1.00 93.12 91 LEU A O 1
ATOM 737 N N . ASN A 1 92 ? 3.197 8.049 -1.284 1.00 89.31 92 ASN A N 1
ATOM 738 C CA . ASN A 1 92 ? 1.905 7.461 -1.640 1.00 89.31 92 ASN A CA 1
ATOM 739 C C . ASN A 1 92 ? 1.363 7.979 -2.983 1.00 89.31 92 ASN A C 1
ATOM 741 O O . ASN A 1 92 ? 0.654 7.246 -3.671 1.00 89.31 92 ASN A O 1
ATOM 745 N N . ALA A 1 93 ? 1.718 9.204 -3.378 1.00 91.25 93 ALA A N 1
ATOM 746 C CA . ALA A 1 93 ? 1.353 9.777 -4.674 1.00 91.25 93 ALA A CA 1
ATOM 747 C C . ALA A 1 93 ? 2.246 9.291 -5.835 1.00 91.25 93 ALA A C 1
ATOM 749 O O . ALA A 1 93 ? 1.843 9.376 -6.995 1.00 91.25 93 ALA A O 1
ATOM 750 N N . SER A 1 94 ? 3.439 8.762 -5.536 1.00 91.00 94 SER A N 1
ATOM 751 C CA . SER A 1 94 ? 4.481 8.464 -6.532 1.00 91.00 94 SER A CA 1
ATOM 752 C C . SER A 1 94 ? 4.062 7.499 -7.646 1.00 91.00 94 SER A C 1
ATOM 754 O O . SER A 1 94 ? 4.410 7.718 -8.802 1.00 91.00 94 SER A O 1
ATOM 756 N N . TYR A 1 95 ? 3.294 6.450 -7.343 1.00 88.31 95 TYR A N 1
ATOM 757 C CA . TYR A 1 95 ? 2.828 5.535 -8.391 1.00 88.31 95 TYR A CA 1
ATOM 758 C C . TYR A 1 95 ? 1.713 6.165 -9.235 1.00 88.31 95 TYR A C 1
ATOM 760 O O . TYR A 1 95 ? 1.669 5.971 -10.447 1.00 88.31 95 TYR A O 1
ATOM 768 N N . GLY A 1 96 ? 0.825 6.935 -8.596 1.00 92.06 96 GLY A N 1
ATOM 769 C CA . GLY A 1 96 ? -0.326 7.549 -9.251 1.00 92.06 96 GLY A CA 1
ATOM 770 C C . GLY A 1 96 ? 0.090 8.628 -10.243 1.00 92.06 96 GLY A C 1
ATOM 771 O O . GLY A 1 96 ? -0.460 8.693 -11.338 1.00 92.06 96 GLY A O 1
ATOM 772 N N . VAL A 1 97 ? 1.108 9.427 -9.903 1.00 93.06 97 VAL A N 1
ATOM 773 C CA . VAL A 1 97 ? 1.588 10.504 -10.781 1.00 93.06 97 VAL A CA 1
ATOM 774 C C . VAL A 1 97 ? 2.197 9.970 -12.085 1.00 93.06 97 VAL A C 1
ATOM 776 O O . VAL A 1 97 ? 2.008 10.581 -13.130 1.00 93.06 97 VAL A O 1
ATOM 779 N N . MET A 1 98 ? 2.828 8.786 -12.074 1.00 93.94 98 MET A N 1
ATOM 780 C CA . MET A 1 98 ? 3.315 8.134 -13.304 1.00 93.94 98 MET A CA 1
ATOM 781 C C . MET A 1 98 ? 2.181 7.728 -14.260 1.00 93.94 98 MET A C 1
ATOM 783 O O . MET A 1 98 ? 2.425 7.553 -15.451 1.00 93.94 98 MET A O 1
ATOM 787 N N . GLY A 1 99 ? 0.955 7.575 -13.751 1.00 94.38 99 GLY A N 1
ATOM 788 C CA . GLY A 1 99 ? -0.248 7.290 -14.535 1.00 94.38 99 GLY A CA 1
ATOM 789 C C . GLY A 1 99 ? -1.058 8.532 -14.920 1.00 94.38 99 GLY A C 1
ATOM 790 O O . GLY A 1 99 ? -2.108 8.383 -15.537 1.00 94.38 99 GLY A O 1
ATOM 791 N N . ALA A 1 100 ? -0.606 9.739 -14.568 1.00 95.69 100 ALA A N 1
ATOM 792 C CA . ALA A 1 100 ? -1.288 10.987 -14.896 1.00 95.69 100 ALA A CA 1
ATOM 793 C C . ALA A 1 100 ? -0.674 11.635 -16.145 1.00 95.69 100 ALA A C 1
ATOM 795 O O . ALA A 1 100 ? 0.479 12.049 -16.108 1.00 95.69 100 ALA A O 1
ATOM 796 N N . GLU A 1 101 ? -1.445 11.774 -17.227 1.00 94.88 101 GLU A N 1
ATOM 797 C CA . GLU A 1 101 ? -0.961 12.288 -18.528 1.00 94.88 101 GLU A CA 1
ATOM 798 C C . GLU A 1 101 ? -0.342 13.693 -18.458 1.00 94.88 101 GLU A C 1
ATOM 800 O O . GLU A 1 101 ? 0.531 14.032 -19.249 1.00 94.88 101 GLU A O 1
ATOM 805 N N . ILE A 1 102 ? -0.753 14.502 -17.478 1.00 95.69 102 ILE A N 1
ATOM 806 C CA . ILE A 1 102 ? -0.210 15.848 -17.242 1.00 95.69 102 ILE A CA 1
ATOM 807 C C . ILE A 1 102 ? 1.221 15.845 -16.681 1.00 95.69 102 ILE A C 1
ATOM 809 O O . ILE A 1 102 ? 1.857 16.896 -16.609 1.00 95.69 102 ILE A O 1
ATOM 813 N N . PHE A 1 103 ? 1.717 14.703 -16.204 1.00 95.00 103 PHE A N 1
ATOM 814 C CA . PHE A 1 103 ? 3.027 14.613 -15.577 1.00 95.00 103 PHE A CA 1
ATOM 815 C C . PHE A 1 103 ? 4.132 14.532 -16.643 1.00 95.00 103 PHE A C 1
ATOM 817 O O . PHE A 1 103 ? 4.055 13.674 -17.519 1.00 95.00 103 PHE A O 1
ATOM 824 N N . PRO A 1 104 ? 5.211 15.339 -16.565 1.00 94.31 104 PRO A N 1
ATOM 825 C CA . PRO A 1 104 ? 6.272 15.313 -17.577 1.00 94.31 104 PRO A CA 1
ATOM 826 C C . PRO A 1 104 ? 6.965 13.956 -17.760 1.00 94.31 104 PRO A C 1
ATOM 828 O O . PRO A 1 104 ? 7.452 13.665 -18.847 1.00 94.31 104 PRO A O 1
ATOM 831 N N . LEU A 1 105 ? 7.011 13.127 -16.710 1.00 94.25 105 LEU A N 1
ATOM 832 C CA . LEU A 1 105 ? 7.546 11.759 -16.766 1.00 94.25 105 LEU A CA 1
ATOM 833 C C . LEU A 1 105 ? 6.421 10.711 -16.749 1.00 94.25 105 LEU A C 1
ATOM 835 O O . LEU A 1 105 ? 6.596 9.612 -16.216 1.00 94.25 105 LEU A O 1
ATOM 839 N N . TYR A 1 106 ? 5.245 11.067 -17.271 1.00 95.69 106 TYR A N 1
ATOM 840 C CA . TYR A 1 106 ? 4.132 10.145 -17.453 1.00 95.69 106 TYR A CA 1
ATOM 841 C C . TYR A 1 106 ? 4.578 8.924 -18.253 1.00 95.69 106 TYR A C 1
ATOM 843 O O . TYR A 1 106 ? 5.131 9.031 -19.349 1.00 95.69 106 TYR A O 1
ATOM 851 N N . PHE A 1 107 ? 4.295 7.745 -17.707 1.00 96.12 107 PHE A N 1
ATOM 852 C CA . PHE A 1 107 ? 4.506 6.493 -18.404 1.00 96.12 107 PHE A CA 1
ATOM 853 C C . PHE A 1 107 ? 3.573 5.429 -17.839 1.00 96.12 107 PHE A C 1
ATOM 855 O O . PHE A 1 107 ? 3.885 4.746 -16.859 1.00 96.12 107 PHE A O 1
ATOM 862 N N . LEU A 1 108 ? 2.419 5.265 -18.488 1.00 95.94 108 LEU A N 1
ATOM 863 C CA . LEU A 1 108 ? 1.391 4.316 -18.063 1.00 95.94 108 LEU A CA 1
ATOM 864 C C . LEU A 1 108 ? 1.919 2.887 -17.830 1.00 95.94 108 LEU A C 1
ATOM 866 O O . LEU A 1 108 ? 1.527 2.298 -16.823 1.00 95.94 108 LEU A O 1
ATOM 870 N N . PRO A 1 109 ? 2.844 2.330 -18.646 1.00 96.75 109 PRO A N 1
ATOM 871 C CA . PRO A 1 109 ? 3.406 1.009 -18.366 1.00 96.75 109 PRO A CA 1
ATOM 872 C C . PRO A 1 109 ? 4.152 0.915 -17.027 1.00 96.75 109 PRO A C 1
ATOM 874 O O . PRO A 1 109 ? 4.146 -0.144 -16.409 1.00 96.75 109 PRO A O 1
ATOM 877 N N . ALA A 1 110 ? 4.777 1.991 -16.532 1.00 96.69 110 ALA A N 1
ATOM 878 C CA . ALA A 1 110 ? 5.396 1.979 -15.203 1.00 96.69 110 ALA A CA 1
ATOM 879 C C . ALA A 1 110 ? 4.348 1.969 -14.079 1.00 96.69 110 ALA A C 1
ATOM 881 O O . ALA A 1 110 ? 4.518 1.259 -13.081 1.00 96.69 110 ALA A O 1
ATOM 882 N N . ALA A 1 111 ? 3.247 2.706 -14.246 1.00 95.81 111 ALA A N 1
ATOM 883 C CA . ALA A 1 111 ? 2.127 2.664 -13.310 1.00 95.81 111 ALA A CA 1
ATOM 884 C C . ALA A 1 111 ? 1.457 1.275 -13.303 1.00 95.81 111 ALA A C 1
ATOM 886 O O . ALA A 1 111 ? 1.296 0.683 -12.233 1.00 95.81 111 ALA A O 1
ATOM 887 N N . ASP A 1 112 ? 1.157 0.711 -14.479 1.00 95.88 112 ASP A N 1
ATOM 888 C CA . ASP A 1 112 ? 0.574 -0.630 -14.618 1.00 95.88 112 ASP A CA 1
ATOM 889 C C . ASP A 1 112 ? 1.485 -1.700 -14.001 1.00 95.88 112 ASP A C 1
ATOM 891 O O . ASP A 1 112 ? 1.056 -2.431 -13.107 1.00 95.88 112 ASP A O 1
ATOM 895 N N . ALA A 1 113 ? 2.777 -1.698 -14.356 1.00 96.75 113 ALA A N 1
ATOM 896 C CA . ALA A 1 113 ? 3.799 -2.558 -13.757 1.00 96.75 113 ALA A CA 1
ATOM 897 C C . ALA A 1 113 ? 3.779 -2.518 -12.223 1.00 96.75 113 ALA A C 1
ATOM 899 O O . ALA A 1 113 ? 3.788 -3.561 -11.567 1.00 96.75 113 ALA A O 1
ATOM 900 N N . THR A 1 114 ? 3.732 -1.316 -11.646 1.00 95.75 114 THR A N 1
ATOM 901 C CA . THR A 1 114 ? 3.721 -1.127 -10.190 1.00 95.75 114 THR A CA 1
ATOM 902 C C . THR A 1 114 ? 2.486 -1.769 -9.557 1.00 95.75 114 THR A C 1
ATOM 904 O O . THR A 1 114 ? 2.603 -2.478 -8.554 1.00 95.75 114 THR A O 1
ATOM 907 N N . THR A 1 115 ? 1.306 -1.579 -10.153 1.00 94.44 115 THR A N 1
ATOM 908 C CA . THR A 1 115 ? 0.057 -2.171 -9.645 1.00 94.44 115 THR A CA 1
ATOM 909 C C . THR A 1 115 ? -0.017 -3.685 -9.852 1.00 94.44 115 THR A C 1
ATOM 911 O O . THR A 1 115 ? -0.547 -4.388 -8.990 1.00 94.44 115 THR A O 1
ATOM 914 N N . ALA A 1 116 ? 0.539 -4.208 -10.948 1.00 95.62 116 ALA A N 1
ATOM 915 C CA . ALA A 1 116 ? 0.620 -5.641 -11.219 1.00 95.62 116 ALA A CA 1
ATOM 916 C C . ALA A 1 116 ? 1.501 -6.349 -10.180 1.00 95.62 116 ALA A C 1
ATOM 918 O O . ALA A 1 116 ? 1.075 -7.330 -9.571 1.00 95.62 116 ALA A O 1
ATOM 919 N N . ILE A 1 117 ? 2.681 -5.791 -9.886 1.00 95.75 117 ILE A N 1
ATOM 920 C CA . ILE A 1 117 ? 3.571 -6.312 -8.839 1.00 95.75 117 ILE A CA 1
ATOM 921 C C . ILE A 1 117 ? 2.896 -6.220 -7.468 1.00 95.75 117 ILE A C 1
ATOM 923 O O . ILE A 1 117 ? 2.934 -7.186 -6.713 1.00 95.75 117 ILE A O 1
ATOM 927 N N . GLY A 1 118 ? 2.246 -5.095 -7.150 1.00 94.62 118 GLY A N 1
ATOM 928 C CA . GLY A 1 118 ? 1.531 -4.931 -5.881 1.00 94.62 118 GLY A CA 1
ATOM 929 C C . GLY A 1 118 ? 0.464 -6.005 -5.686 1.00 94.62 118 GLY A C 1
ATOM 930 O O . GLY A 1 118 ? 0.441 -6.677 -4.659 1.00 94.62 118 GLY A O 1
ATOM 931 N N . ARG A 1 119 ? -0.355 -6.247 -6.712 1.00 93.50 119 ARG A N 1
ATOM 932 C CA . ARG A 1 119 ? -1.378 -7.299 -6.704 1.00 93.50 119 ARG A CA 1
ATOM 933 C C . ARG A 1 119 ? -0.778 -8.690 -6.535 1.00 93.50 119 ARG A C 1
ATOM 935 O O . ARG A 1 119 ? -1.298 -9.472 -5.746 1.00 93.50 119 ARG A O 1
ATOM 942 N N . HIS A 1 120 ? 0.312 -8.985 -7.240 1.00 94.94 120 HIS A N 1
ATOM 943 C CA . HIS A 1 120 ? 1.017 -10.254 -7.099 1.00 94.94 120 HIS A CA 1
ATOM 944 C C . HIS A 1 120 ? 1.530 -10.461 -5.666 1.00 94.94 120 HIS A C 1
ATOM 946 O O . HIS A 1 120 ? 1.270 -11.508 -5.085 1.00 94.94 120 HIS A O 1
ATOM 952 N N . ILE A 1 121 ? 2.164 -9.448 -5.064 1.00 94.75 121 ILE A N 1
ATOM 953 C CA . ILE A 1 121 ? 2.651 -9.503 -3.676 1.00 94.75 121 ILE A CA 1
ATOM 954 C C . ILE A 1 121 ? 1.500 -9.745 -2.696 1.00 94.75 121 ILE A C 1
ATOM 956 O O . ILE A 1 121 ? 1.631 -10.586 -1.808 1.00 94.75 121 ILE A O 1
ATOM 960 N N . ILE A 1 122 ? 0.368 -9.049 -2.853 1.00 93.50 122 ILE A N 1
ATOM 961 C CA . ILE A 1 122 ? -0.815 -9.258 -2.006 1.00 93.50 122 ILE A CA 1
ATOM 962 C C . ILE A 1 122 ? -1.319 -10.699 -2.120 1.00 93.50 122 ILE A C 1
ATOM 964 O O . ILE A 1 122 ? -1.519 -11.348 -1.097 1.00 93.50 122 ILE A O 1
ATOM 968 N N . LEU A 1 123 ? -1.490 -11.215 -3.339 1.00 93.44 123 LEU A N 1
ATOM 969 C CA . LEU A 1 123 ? -1.996 -12.572 -3.569 1.00 93.44 123 LEU A CA 1
ATOM 970 C C . LEU A 1 123 ? -1.057 -13.647 -3.010 1.00 93.44 123 LEU A C 1
ATOM 972 O O . LEU A 1 123 ? -1.515 -14.574 -2.346 1.00 93.44 123 LEU A O 1
ATOM 976 N N . GLU A 1 124 ? 0.251 -13.502 -3.213 1.00 94.44 124 GLU A N 1
ATOM 977 C CA . GLU A 1 124 ? 1.233 -14.419 -2.630 1.00 94.44 124 GLU A CA 1
ATOM 978 C C . GLU A 1 124 ? 1.251 -14.323 -1.102 1.00 94.44 124 GLU A C 1
ATOM 980 O O . GLU A 1 124 ? 1.317 -15.342 -0.422 1.00 94.44 124 GLU A O 1
ATOM 985 N N . THR A 1 125 ? 1.119 -13.122 -0.536 1.00 94.56 125 THR A N 1
ATOM 986 C CA . THR A 1 125 ? 1.048 -12.944 0.924 1.00 94.56 125 THR A CA 1
ATOM 987 C C . THR A 1 125 ? -0.211 -13.591 1.503 1.00 94.56 125 THR A C 1
ATOM 989 O O . THR A 1 125 ? -0.131 -14.226 2.551 1.00 94.56 125 THR A O 1
ATOM 992 N N . ILE A 1 126 ? -1.357 -13.503 0.816 1.00 94.38 126 ILE A N 1
ATOM 993 C CA . ILE A 1 126 ? -2.590 -14.215 1.195 1.00 94.38 126 ILE A CA 1
ATOM 994 C C . ILE A 1 126 ? -2.338 -15.722 1.224 1.00 94.38 126 ILE A C 1
ATOM 996 O O . ILE A 1 126 ? -2.619 -16.366 2.233 1.00 94.38 126 ILE A O 1
ATOM 1000 N N . LYS A 1 127 ? -1.726 -16.270 0.171 1.00 94.62 127 LYS A N 1
ATOM 1001 C CA . LYS A 1 127 ? -1.365 -17.689 0.114 1.00 94.62 127 LYS A CA 1
ATOM 1002 C C . LYS A 1 127 ? -0.424 -18.086 1.257 1.00 94.62 127 LYS A C 1
ATOM 1004 O O . LYS A 1 127 ? -0.608 -19.131 1.871 1.00 94.62 127 LYS A O 1
ATOM 1009 N N . LYS A 1 128 ? 0.554 -17.241 1.603 1.00 94.25 128 LYS A N 1
ATOM 1010 C CA . LYS A 1 128 ? 1.445 -17.468 2.755 1.00 94.25 128 LYS A CA 1
ATOM 1011 C C . LYS A 1 128 ? 0.720 -17.428 4.095 1.00 94.25 128 LYS A C 1
ATOM 1013 O O . LYS A 1 128 ? 1.064 -18.214 4.976 1.00 94.25 128 LYS A O 1
ATOM 1018 N N . CYS A 1 129 ? -0.278 -16.563 4.253 1.00 95.06 129 CYS A N 1
ATOM 1019 C CA . CYS A 1 129 ? -1.153 -16.594 5.420 1.00 95.06 129 CYS A CA 1
ATOM 1020 C C . CYS A 1 129 ? -1.889 -17.938 5.510 1.00 95.06 129 CYS A C 1
ATOM 1022 O O . CYS A 1 129 ? -1.839 -18.581 6.556 1.00 95.06 129 CYS A O 1
ATOM 1024 N N . GLU A 1 130 ? -2.499 -18.398 4.418 1.00 94.50 130 GLU A N 1
ATOM 1025 C CA . GLU A 1 130 ? -3.228 -19.674 4.371 1.00 94.50 130 GLU A CA 1
ATOM 1026 C C . GLU A 1 130 ? -2.311 -20.876 4.660 1.00 94.50 130 GLU A C 1
ATOM 1028 O O . GLU A 1 130 ? -2.644 -21.716 5.494 1.00 94.50 130 GLU A O 1
ATOM 1033 N N . GLU A 1 131 ? -1.114 -20.920 4.064 1.00 94.50 131 GLU A N 1
ATOM 1034 C CA . GLU A 1 131 ? -0.075 -21.932 4.336 1.00 94.50 131 GLU A CA 1
ATOM 1035 C C . GLU A 1 131 ? 0.393 -21.924 5.803 1.00 94.50 131 GLU A C 1
ATOM 1037 O O . GLU A 1 131 ? 0.824 -22.948 6.336 1.00 94.50 131 GLU A O 1
ATOM 1042 N N . ALA A 1 132 ? 0.332 -20.771 6.471 1.00 93.56 132 ALA A N 1
ATOM 1043 C CA . ALA A 1 132 ? 0.634 -20.635 7.892 1.00 93.56 132 ALA A CA 1
ATOM 1044 C C . ALA A 1 132 ? -0.567 -20.962 8.799 1.00 93.56 132 ALA A C 1
ATOM 1046 O O . ALA A 1 132 ? -0.432 -20.869 10.019 1.00 93.56 132 ALA A O 1
ATOM 1047 N N . GLY A 1 133 ? -1.722 -21.343 8.241 1.00 94.31 133 GLY A N 1
ATOM 1048 C CA . GLY A 1 133 ? -2.952 -21.615 8.989 1.00 94.31 133 GLY A CA 1
ATOM 1049 C C . GLY A 1 133 ? -3.680 -20.353 9.461 1.00 94.31 133 GLY A C 1
ATOM 1050 O O . GLY A 1 133 ? -4.448 -20.409 10.419 1.00 94.31 133 GLY A O 1
ATOM 1051 N N . ILE A 1 134 ? -3.423 -19.206 8.829 1.00 95.81 134 ILE A N 1
ATOM 1052 C CA . ILE A 1 134 ? -4.062 -17.926 9.139 1.00 95.81 134 ILE A CA 1
ATOM 1053 C C . ILE A 1 134 ? -5.222 -17.700 8.169 1.00 95.81 134 ILE A C 1
ATOM 1055 O O . ILE A 1 134 ? -5.029 -17.620 6.957 1.00 95.81 134 ILE A O 1
ATOM 1059 N N . GLN A 1 135 ? -6.427 -17.506 8.702 1.00 94.88 135 GLN A N 1
ATOM 1060 C CA . GLN A 1 135 ? -7.577 -17.135 7.883 1.00 94.88 135 GLN A CA 1
ATOM 1061 C C . GLN A 1 135 ? -7.502 -15.653 7.487 1.00 94.88 135 GLN A C 1
ATOM 1063 O O . GLN A 1 135 ? -7.517 -14.768 8.349 1.00 94.88 135 GLN A O 1
ATOM 1068 N N . VAL A 1 136 ? -7.485 -15.373 6.183 1.00 94.38 136 VAL A N 1
ATOM 1069 C CA . VAL A 1 136 ? -7.611 -14.013 5.639 1.00 94.38 136 VAL A CA 1
ATOM 1070 C C . VAL A 1 136 ? -9.093 -13.672 5.473 1.00 94.38 136 VAL A C 1
ATOM 1072 O O . VAL A 1 136 ? -9.835 -14.391 4.813 1.00 94.38 136 VAL A O 1
ATOM 1075 N N . LEU A 1 137 ? -9.535 -12.576 6.088 1.00 92.31 137 LEU A N 1
ATOM 1076 C CA . LEU A 1 137 ? -10.928 -12.115 6.062 1.00 92.31 137 LEU A CA 1
ATOM 1077 C C . LEU A 1 137 ? -11.190 -11.110 4.941 1.00 92.31 137 LEU A C 1
ATOM 1079 O O . LEU A 1 137 ? -12.269 -11.087 4.357 1.00 92.31 137 LEU A O 1
ATOM 1083 N N . TYR A 1 138 ? -10.221 -10.236 4.679 1.00 89.00 138 TYR A N 1
ATOM 1084 C CA . TYR A 1 138 ? -10.358 -9.156 3.711 1.00 89.00 138 TYR A CA 1
ATOM 1085 C C . TYR A 1 138 ? -8.981 -8.655 3.281 1.00 89.00 138 TYR A C 1
ATOM 1087 O O . TYR A 1 138 ? -8.048 -8.625 4.083 1.00 89.00 138 TYR A O 1
ATOM 109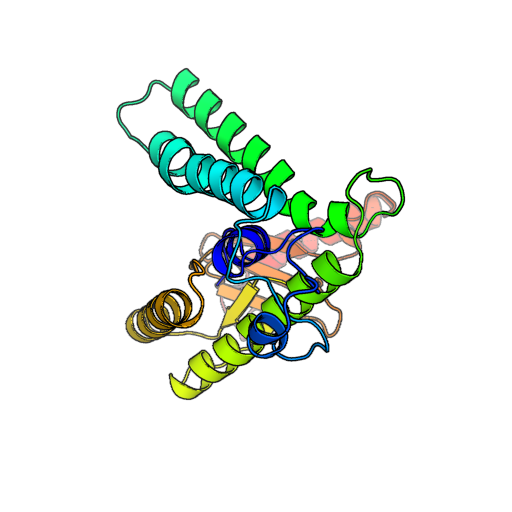5 N N . GLY A 1 139 ? -8.864 -8.241 2.022 1.00 85.62 139 GLY A N 1
ATOM 1096 C CA . GLY A 1 139 ? -7.670 -7.607 1.479 1.00 85.62 139 GLY A CA 1
ATOM 1097 C C . GLY A 1 139 ? -8.029 -6.319 0.748 1.00 85.62 139 GLY A C 1
ATOM 1098 O O . GLY A 1 139 ? -8.962 -6.287 -0.055 1.00 85.62 139 GLY A O 1
ATOM 1099 N N . ASP A 1 140 ? -7.279 -5.260 1.019 1.00 80.12 140 ASP A N 1
ATOM 1100 C CA . ASP A 1 140 ? -7.305 -4.003 0.277 1.00 80.12 140 ASP A CA 1
ATOM 1101 C C . ASP A 1 140 ? -5.917 -3.746 -0.312 1.00 80.12 140 ASP A C 1
ATOM 1103 O O . ASP A 1 140 ? -4.941 -4.313 0.155 1.00 80.12 140 ASP A O 1
ATOM 1107 N N . THR A 1 141 ? -5.865 -2.908 -1.345 1.00 76.50 141 THR A N 1
ATOM 1108 C CA . THR A 1 141 ? -4.708 -2.313 -2.043 1.00 76.50 141 THR A CA 1
ATOM 1109 C C . THR A 1 141 ? -3.310 -2.643 -1.477 1.00 76.50 141 THR A C 1
ATOM 1111 O O . THR A 1 141 ? -2.448 -3.094 -2.226 1.00 76.50 141 THR A O 1
ATOM 1114 N N . ASP A 1 142 ? -3.084 -2.395 -0.1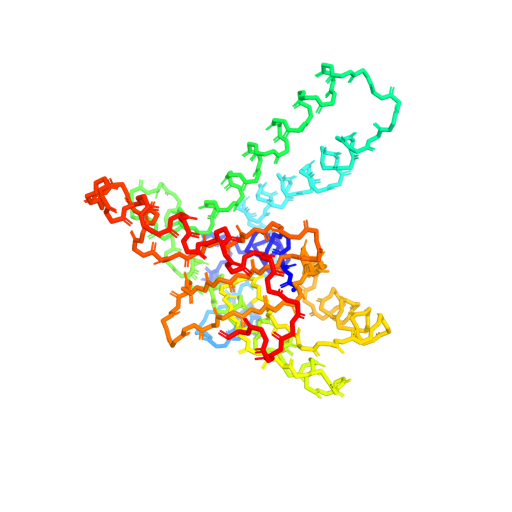89 1.00 85.75 142 ASP A N 1
ATOM 1115 C CA . ASP A 1 142 ? -1.839 -2.558 0.562 1.00 85.75 142 ASP A CA 1
ATOM 1116 C C . ASP A 1 142 ? -2.031 -3.138 1.985 1.00 85.75 142 ASP A C 1
ATOM 1118 O O . ASP A 1 142 ? -1.110 -3.084 2.797 1.00 85.75 142 ASP A O 1
ATOM 1122 N N . SER A 1 143 ? -3.185 -3.731 2.311 1.00 90.19 143 SER A N 1
ATOM 1123 C CA . SER A 1 143 ? -3.469 -4.270 3.650 1.00 90.19 143 SER A CA 1
ATOM 1124 C C . SER A 1 143 ? -4.288 -5.559 3.648 1.00 90.19 143 SER A C 1
ATOM 1126 O O . SER A 1 143 ? -5.082 -5.834 2.751 1.00 90.19 143 SER A O 1
ATOM 1128 N N . LEU A 1 144 ? -4.101 -6.359 4.698 1.00 92.94 144 LEU A N 1
ATOM 1129 C CA . LEU A 1 144 ? -4.772 -7.635 4.932 1.00 92.94 144 LEU A CA 1
ATOM 1130 C C . LEU A 1 144 ? -5.369 -7.683 6.342 1.00 92.94 144 LEU A C 1
ATOM 1132 O O . LEU A 1 144 ? -4.691 -7.419 7.341 1.00 92.94 144 LEU A O 1
ATOM 1136 N N . PHE A 1 145 ? -6.632 -8.082 6.427 1.00 93.94 145 PHE A N 1
ATOM 1137 C CA . PHE A 1 145 ? -7.329 -8.403 7.665 1.00 93.94 145 PHE A CA 1
ATOM 1138 C C . PHE A 1 145 ? -7.250 -9.908 7.866 1.00 93.94 145 PHE A C 1
ATOM 1140 O O . PHE A 1 145 ? -7.703 -10.681 7.023 1.00 93.94 145 PHE A O 1
ATOM 1147 N N . VAL A 1 146 ? -6.669 -10.312 8.986 1.00 95.00 146 VAL A N 1
ATOM 1148 C CA . VAL A 1 146 ? -6.427 -11.712 9.332 1.00 95.00 146 VAL A CA 1
ATOM 1149 C C . VAL A 1 146 ? -7.102 -12.031 10.657 1.00 95.00 146 VAL A C 1
ATOM 1151 O O . VAL A 1 146 ? -7.139 -11.185 11.552 1.00 95.00 146 VAL A O 1
ATOM 1154 N N . LYS A 1 147 ? -7.667 -13.232 10.778 1.00 94.12 147 LYS A N 1
ATOM 1155 C CA . LYS A 1 147 ? -8.415 -13.651 11.966 1.00 94.12 147 LYS A CA 1
ATOM 1156 C C . LYS A 1 147 ? -7.497 -14.341 12.966 1.00 94.12 147 LYS A C 1
ATOM 1158 O O . LYS A 1 147 ? -6.913 -15.367 12.637 1.00 94.12 147 LYS A O 1
ATOM 1163 N N . ASN A 1 148 ? -7.430 -13.794 14.180 1.00 91.00 148 ASN A N 1
ATOM 1164 C CA . ASN A 1 148 ? -6.782 -14.381 15.361 1.00 91.00 148 ASN A CA 1
ATOM 1165 C C . ASN A 1 148 ? -5.438 -15.102 15.095 1.00 91.00 148 ASN A C 1
ATOM 1167 O O . ASN A 1 148 ? -5.271 -16.229 15.563 1.00 91.00 148 ASN A O 1
ATOM 1171 N N . PRO A 1 149 ? -4.485 -14.507 14.349 1.00 94.12 149 PRO A N 1
ATOM 1172 C CA . PRO A 1 149 ? -3.189 -15.143 14.143 1.00 94.12 149 PRO A CA 1
ATOM 1173 C C . PRO A 1 149 ? -2.372 -15.162 15.445 1.00 94.12 149 PRO A C 1
ATOM 1175 O O . PRO A 1 149 ? -2.464 -14.243 16.263 1.00 94.12 149 PRO A O 1
ATOM 1178 N N . THR A 1 150 ? -1.521 -16.171 15.620 1.00 94.88 150 THR A N 1
ATOM 1179 C CA . THR A 1 150 ? -0.510 -16.179 16.686 1.00 94.88 150 THR A CA 1
ATOM 1180 C C . THR A 1 150 ? 0.657 -15.251 16.338 1.00 94.88 150 THR A C 1
ATOM 1182 O O . THR A 1 150 ? 0.921 -14.962 15.167 1.00 94.88 150 THR A O 1
ATOM 1185 N N . SER A 1 151 ? 1.410 -14.804 17.346 1.00 93.56 151 SER A N 1
ATOM 1186 C CA . SER A 1 151 ? 2.606 -13.977 17.126 1.00 93.56 151 SER A CA 1
ATOM 1187 C C . SER A 1 151 ? 3.627 -14.664 16.212 1.00 93.56 151 SER A C 1
ATOM 1189 O O . SER A 1 151 ? 4.211 -14.017 15.348 1.00 93.56 151 SER A O 1
ATOM 1191 N N . GLU A 1 152 ? 3.807 -15.980 16.345 1.00 94.75 152 GLU A N 1
ATOM 1192 C CA . GLU A 1 152 ? 4.716 -16.768 15.502 1.00 94.75 152 GLU A CA 1
ATOM 1193 C C . GLU A 1 152 ? 4.256 -16.809 14.040 1.00 94.75 152 GLU A C 1
ATOM 1195 O O . GLU A 1 152 ? 5.056 -16.602 13.126 1.00 94.75 152 GLU A O 1
ATOM 1200 N N . GLN A 1 153 ? 2.954 -17.011 13.815 1.00 95.06 153 GLN A N 1
ATOM 1201 C CA . GLN A 1 153 ? 2.346 -16.980 12.486 1.00 95.06 153 GLN A CA 1
ATOM 1202 C C . GLN A 1 153 ? 2.539 -15.614 11.812 1.00 95.06 153 GLN A C 1
ATOM 1204 O O . GLN A 1 153 ? 2.970 -15.553 10.659 1.00 95.06 153 GLN A O 1
ATOM 1209 N N . ILE A 1 154 ? 2.285 -14.520 12.540 1.00 93.81 154 ILE A N 1
ATOM 1210 C CA . ILE A 1 154 ? 2.514 -13.149 12.056 1.00 93.81 154 ILE A CA 1
ATOM 1211 C C . ILE A 1 154 ? 3.976 -12.970 11.641 1.00 93.81 154 ILE A C 1
ATOM 1213 O O . ILE A 1 154 ? 4.248 -12.522 10.526 1.00 93.81 154 ILE A O 1
ATOM 1217 N N . GLN A 1 155 ? 4.921 -13.325 12.517 1.00 94.38 155 GLN A N 1
ATOM 1218 C CA . GLN A 1 155 ? 6.347 -13.129 12.248 1.00 94.38 155 GLN A CA 1
ATOM 1219 C C . GLN A 1 155 ? 6.817 -13.937 11.040 1.00 94.38 155 GLN A C 1
ATOM 1221 O O . GLN A 1 155 ? 7.552 -13.412 10.204 1.00 94.38 155 GLN A O 1
ATOM 1226 N N . LYS A 1 156 ? 6.336 -15.176 10.885 1.00 94.94 156 LYS A N 1
ATOM 1227 C CA . LYS A 1 156 ? 6.636 -16.007 9.714 1.00 94.94 156 LYS A CA 1
ATOM 1228 C C . LYS A 1 156 ? 6.230 -15.314 8.410 1.00 94.94 156 LYS A C 1
ATOM 1230 O O . LYS A 1 156 ? 7.032 -15.259 7.481 1.00 94.94 156 LYS A O 1
ATOM 1235 N N . VAL A 1 157 ? 5.023 -14.747 8.350 1.00 94.94 157 VAL A N 1
ATOM 1236 C CA . VAL A 1 157 ? 4.531 -14.038 7.154 1.00 94.94 157 VAL A CA 1
ATOM 1237 C C . VAL A 1 157 ? 5.308 -12.740 6.907 1.00 94.94 157 VAL A C 1
ATOM 1239 O O . VAL A 1 157 ? 5.653 -12.452 5.763 1.00 94.94 157 VAL A O 1
ATOM 1242 N N . ILE A 1 158 ? 5.634 -11.974 7.954 1.00 94.31 158 ILE A N 1
ATOM 1243 C CA . ILE A 1 158 ? 6.416 -10.730 7.832 1.00 94.31 158 ILE A CA 1
ATOM 1244 C C . ILE A 1 158 ? 7.818 -11.008 7.275 1.00 94.31 158 ILE A C 1
ATOM 1246 O O . ILE A 1 158 ? 8.250 -10.349 6.325 1.00 94.31 158 ILE A O 1
ATOM 1250 N N . VAL A 1 159 ? 8.522 -11.994 7.839 1.00 94.75 159 VAL A N 1
ATOM 1251 C CA . VAL A 1 159 ? 9.872 -12.378 7.399 1.00 94.75 159 VAL A CA 1
ATOM 1252 C C . VAL A 1 159 ? 9.848 -12.862 5.953 1.00 94.75 159 VAL A C 1
ATOM 1254 O O . VAL A 1 159 ? 10.696 -12.460 5.156 1.00 94.75 159 VAL A O 1
ATOM 1257 N N . GLU A 1 160 ? 8.857 -13.676 5.592 1.00 93.12 160 GLU A N 1
ATOM 1258 C CA . GLU A 1 160 ? 8.713 -14.193 4.232 1.00 93.12 160 GLU A CA 1
ATOM 1259 C C . GLU A 1 160 ? 8.412 -13.073 3.227 1.00 93.12 160 GLU A C 1
ATOM 1261 O O . GLU A 1 160 ? 9.055 -13.004 2.180 1.00 93.12 160 GLU A O 1
ATOM 1266 N N . ALA A 1 161 ? 7.516 -12.136 3.553 1.00 92.56 161 ALA A N 1
ATOM 1267 C CA . ALA A 1 161 ? 7.217 -10.989 2.693 1.00 92.56 161 ALA A CA 1
ATOM 1268 C C . ALA A 1 161 ? 8.463 -10.120 2.446 1.00 92.56 161 ALA A C 1
ATOM 1270 O O . ALA A 1 161 ? 8.734 -9.707 1.311 1.00 92.56 161 ALA A O 1
ATOM 1271 N N . LYS A 1 162 ? 9.268 -9.893 3.492 1.00 92.06 162 LYS A N 1
ATOM 1272 C CA . LYS A 1 162 ? 10.525 -9.148 3.383 1.00 92.06 162 LYS A CA 1
ATOM 1273 C C . LYS A 1 162 ? 11.556 -9.885 2.535 1.00 92.06 162 LYS A C 1
ATOM 1275 O O . LYS A 1 162 ? 12.185 -9.263 1.680 1.00 92.06 162 LYS A O 1
ATOM 1280 N N . LYS A 1 163 ? 11.723 -11.189 2.755 1.00 94.12 163 LYS A N 1
ATOM 1281 C CA . LYS A 1 163 ? 12.695 -12.034 2.049 1.00 94.12 163 LYS A CA 1
ATOM 1282 C C . LYS A 1 163 ? 12.352 -12.192 0.570 1.00 94.12 163 LYS A C 1
ATOM 1284 O O . LYS A 1 163 ? 13.229 -12.032 -0.273 1.00 94.12 163 LYS A O 1
ATOM 1289 N N . SER A 1 164 ? 11.094 -12.488 0.261 1.00 91.94 164 SER A N 1
ATOM 1290 C CA . SER A 1 164 ? 10.666 -12.844 -1.094 1.00 91.94 164 SER A CA 1
ATOM 1291 C C . SER A 1 164 ? 10.421 -11.623 -1.981 1.00 91.94 164 SER A C 1
ATOM 1293 O O . SER A 1 164 ? 10.653 -11.693 -3.186 1.00 91.94 164 SER A O 1
ATOM 1295 N N . PHE A 1 165 ? 10.017 -10.482 -1.405 1.00 91.19 165 PHE A N 1
ATOM 1296 C CA . PHE A 1 165 ? 9.634 -9.303 -2.194 1.00 91.19 165 PHE A CA 1
ATOM 1297 C C . PHE A 1 165 ? 10.344 -8.001 -1.800 1.00 91.19 165 PHE A C 1
ATOM 1299 O O . PHE A 1 165 ? 10.179 -6.989 -2.481 1.00 91.19 165 PHE A O 1
ATOM 1306 N N . GLY A 1 166 ? 11.128 -7.982 -0.719 1.00 89.62 166 GLY A N 1
ATOM 1307 C CA . GLY A 1 166 ? 11.822 -6.773 -0.259 1.00 89.62 166 GLY A CA 1
ATOM 1308 C C . GLY A 1 166 ? 10.902 -5.706 0.347 1.00 89.62 166 GLY A C 1
ATOM 1309 O O . GLY A 1 166 ? 11.317 -4.556 0.507 1.00 89.62 166 GLY A O 1
ATOM 1310 N N . VAL A 1 167 ? 9.662 -6.060 0.691 1.00 89.62 167 VAL A N 1
ATOM 1311 C CA . VAL A 1 167 ? 8.646 -5.143 1.231 1.00 89.62 167 VAL A CA 1
ATOM 1312 C C . VAL A 1 167 ? 8.503 -5.297 2.743 1.00 89.62 167 VAL A C 1
ATOM 1314 O O . VAL A 1 167 ? 8.726 -6.372 3.289 1.00 89.62 167 VAL A O 1
ATOM 1317 N N . ASP A 1 168 ? 8.134 -4.211 3.423 1.00 88.38 168 ASP A N 1
ATOM 1318 C CA . ASP A 1 168 ? 7.917 -4.212 4.872 1.00 88.38 168 ASP A CA 1
ATOM 1319 C C . ASP A 1 168 ? 6.425 -4.365 5.171 1.00 88.38 168 ASP A C 1
ATOM 1321 O O . ASP A 1 168 ? 5.625 -3.502 4.799 1.00 88.38 168 ASP A O 1
ATOM 1325 N N . LEU A 1 169 ? 6.075 -5.468 5.832 1.00 91.44 169 LEU A N 1
ATOM 1326 C CA . LEU A 1 169 ? 4.734 -5.777 6.317 1.00 91.44 169 LEU A CA 1
ATOM 1327 C C . LEU A 1 169 ? 4.713 -5.595 7.839 1.00 91.44 169 LEU A C 1
ATOM 1329 O O . LEU A 1 169 ? 5.555 -6.157 8.535 1.00 91.44 169 LEU A O 1
ATOM 1333 N N . GLU A 1 170 ? 3.770 -4.814 8.361 1.00 90.75 170 GLU A N 1
ATOM 1334 C CA . GLU A 1 170 ? 3.639 -4.547 9.798 1.00 90.75 170 GLU A CA 1
ATOM 1335 C C . GLU A 1 170 ? 2.218 -4.833 10.314 1.00 90.75 170 GLU A C 1
ATOM 1337 O O . GLU A 1 170 ? 1.234 -4.869 9.565 1.00 90.75 170 GLU A O 1
ATOM 1342 N N . VAL A 1 171 ? 2.092 -5.076 11.620 1.00 91.69 171 VAL A N 1
ATOM 1343 C CA . VAL A 1 171 ? 0.786 -5.079 12.290 1.00 91.69 171 VAL A CA 1
ATOM 1344 C C . VAL A 1 171 ? 0.416 -3.625 12.564 1.00 91.69 171 VAL A C 1
ATOM 1346 O O . VAL A 1 171 ? 0.958 -3.013 13.476 1.00 91.69 171 VAL A O 1
ATOM 1349 N N . ASP A 1 172 ? -0.480 -3.067 11.748 1.00 90.19 172 ASP A N 1
ATOM 1350 C CA . ASP A 1 172 ? -0.948 -1.685 11.928 1.00 90.19 172 ASP A CA 1
ATOM 1351 C C . ASP A 1 172 ? -1.933 -1.562 13.099 1.00 90.19 172 ASP A C 1
ATOM 1353 O O . ASP A 1 172 ? -1.789 -0.701 13.965 1.00 90.19 172 ASP A O 1
ATOM 1357 N N . LYS A 1 173 ? -2.944 -2.441 13.144 1.00 91.12 173 LYS A N 1
ATOM 1358 C CA . LYS A 1 173 ? -4.029 -2.384 14.132 1.00 91.12 173 LYS A CA 1
ATOM 1359 C C . LYS A 1 173 ? -4.502 -3.763 14.557 1.00 91.12 173 LYS A C 1
ATOM 1361 O O . LYS A 1 173 ? -4.554 -4.692 13.751 1.00 91.12 173 LYS A O 1
ATOM 1366 N N . GLU A 1 174 ? -4.941 -3.830 15.810 1.00 94.06 174 GLU A N 1
ATOM 1367 C CA . GLU A 1 174 ? -5.655 -4.963 16.384 1.00 94.06 174 GLU A CA 1
ATOM 1368 C C . GLU A 1 174 ? -7.092 -4.564 16.722 1.00 94.06 174 GLU A C 1
ATOM 1370 O O . GLU A 1 174 ? -7.344 -3.614 17.475 1.00 94.06 174 GLU A O 1
ATOM 1375 N N . TYR A 1 175 ? -8.037 -5.316 16.166 1.00 94.44 175 TYR A N 1
ATOM 1376 C CA . TYR A 1 175 ? -9.462 -5.102 16.364 1.00 94.44 175 TYR A CA 1
ATOM 1377 C C . TYR A 1 175 ? -10.037 -6.164 17.299 1.00 94.44 175 TYR A C 1
ATOM 1379 O O . TYR A 1 175 ? -9.676 -7.335 17.206 1.00 94.44 175 TYR A O 1
ATOM 1387 N N . ARG A 1 176 ? -10.944 -5.745 18.185 1.00 93.19 176 ARG A N 1
ATOM 1388 C CA . ARG A 1 176 ? -11.814 -6.643 18.950 1.00 93.19 176 ARG A CA 1
ATOM 1389 C C . ARG A 1 176 ? -12.769 -7.363 18.002 1.00 93.19 176 ARG A C 1
ATOM 1391 O O . ARG A 1 176 ? -12.877 -8.580 18.045 1.00 93.19 176 ARG A O 1
ATOM 1398 N N . TYR A 1 177 ? -13.410 -6.603 17.117 1.00 93.19 177 TYR A N 1
ATOM 1399 C CA . TYR A 1 177 ? -14.214 -7.134 16.025 1.00 93.19 177 TYR A CA 1
ATOM 1400 C C . TYR A 1 177 ? -14.202 -6.177 14.829 1.00 93.19 177 TYR A C 1
ATOM 1402 O O . TYR A 1 177 ? -13.889 -4.987 14.950 1.00 93.19 177 TYR A O 1
ATOM 1410 N N . VAL A 1 178 ? -14.536 -6.719 13.660 1.00 93.06 178 VAL A N 1
ATOM 1411 C CA . VAL A 1 178 ? -14.673 -5.967 12.412 1.00 93.06 178 VAL A CA 1
ATOM 1412 C C . VAL A 1 178 ? -15.961 -6.368 11.708 1.00 93.06 178 VAL A C 1
ATOM 1414 O O . VAL A 1 178 ? -16.294 -7.548 11.633 1.00 93.06 178 VAL A O 1
ATOM 1417 N N . VAL A 1 179 ? -16.664 -5.381 11.164 1.00 91.75 179 VAL A N 1
ATOM 1418 C CA . VAL A 1 179 ? -17.817 -5.563 10.285 1.00 91.75 179 VAL A CA 1
ATOM 1419 C C . VAL A 1 179 ? -17.375 -5.181 8.883 1.00 91.75 179 VAL A C 1
ATOM 1421 O O . VAL A 1 179 ? -17.097 -4.016 8.584 1.00 91.75 179 VAL A O 1
ATOM 1424 N N . LEU A 1 180 ? -17.271 -6.192 8.029 1.00 91.25 180 LEU A N 1
ATOM 1425 C CA . LEU A 1 180 ? -16.820 -6.061 6.652 1.00 91.25 180 LEU A CA 1
ATOM 1426 C C . LEU A 1 180 ? -18.042 -6.103 5.737 1.00 91.25 180 LEU A C 1
ATOM 1428 O O . LEU A 1 180 ? -18.838 -7.037 5.804 1.00 91.25 180 LEU A O 1
ATOM 1432 N N . SER A 1 181 ? -18.197 -5.097 4.879 1.00 86.94 181 SER A N 1
ATOM 1433 C CA . SER A 1 181 ? -19.220 -5.141 3.833 1.00 86.94 181 SER A CA 1
ATOM 1434 C C . SER A 1 181 ? -18.675 -5.802 2.563 1.00 86.94 181 SER A C 1
ATOM 1436 O O . SER A 1 181 ? -17.467 -5.948 2.380 1.00 86.94 181 SER A O 1
ATOM 1438 N N . THR A 1 182 ? -19.563 -6.123 1.623 1.00 83.06 182 THR A N 1
AT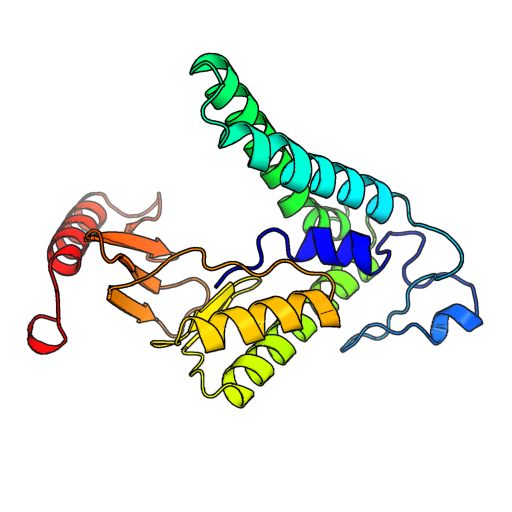OM 1439 C CA . THR A 1 182 ? -19.177 -6.591 0.281 1.00 83.06 182 THR A CA 1
ATOM 1440 C C . THR A 1 182 ? -18.527 -5.499 -0.579 1.00 83.06 182 THR A C 1
ATOM 1442 O O . THR A 1 182 ? -17.951 -5.792 -1.628 1.00 83.06 182 THR A O 1
ATOM 1445 N N . ARG A 1 183 ? -18.606 -4.225 -0.170 1.00 84.56 183 ARG A N 1
ATOM 1446 C CA . ARG A 1 183 ? -18.017 -3.101 -0.903 1.00 84.56 183 ARG A CA 1
ATOM 1447 C C . ARG A 1 183 ? -16.550 -2.925 -0.514 1.00 84.56 183 ARG A C 1
ATOM 1449 O O . ARG A 1 183 ? -16.188 -2.936 0.659 1.00 84.56 183 ARG A O 1
ATOM 1456 N N . LYS A 1 184 ? -15.703 -2.655 -1.510 1.00 83.19 184 LYS A N 1
ATOM 1457 C CA . LYS A 1 184 ? -14.296 -2.306 -1.270 1.00 83.19 184 LYS A CA 1
ATOM 1458 C C . LYS A 1 184 ? -14.188 -1.033 -0.428 1.00 83.19 184 LYS A C 1
ATOM 1460 O O . LYS A 1 184 ? -14.956 -0.088 -0.615 1.00 83.19 184 LYS A O 1
ATOM 1465 N N . LYS A 1 185 ? -13.196 -1.001 0.463 1.00 84.38 185 LYS A N 1
ATOM 1466 C CA . LYS A 1 185 ? -12.883 0.118 1.374 1.00 84.38 185 LYS A CA 1
ATOM 1467 C C . LYS A 1 185 ? -14.058 0.532 2.262 1.00 84.38 185 LYS A C 1
ATOM 1469 O O . LYS A 1 185 ? -14.176 1.703 2.624 1.00 84.38 185 LYS A O 1
ATOM 1474 N N . ASN A 1 186 ? -14.940 -0.412 2.583 1.00 89.69 186 ASN A N 1
ATOM 1475 C CA . ASN A 1 186 ? -16.157 -0.155 3.334 1.00 89.69 186 ASN A CA 1
ATOM 1476 C C . ASN A 1 186 ? -16.274 -1.137 4.504 1.00 89.69 186 ASN A C 1
ATOM 1478 O O . ASN A 1 186 ? -16.683 -2.287 4.329 1.00 89.69 186 ASN A O 1
ATOM 1482 N N . TYR A 1 187 ? -15.856 -0.670 5.680 1.00 91.75 187 TYR A N 1
ATOM 1483 C CA . TYR A 1 187 ? -15.832 -1.460 6.904 1.00 91.75 187 TYR A CA 1
ATOM 1484 C C . TYR A 1 187 ? -15.911 -0.582 8.157 1.00 91.75 187 TYR A C 1
ATOM 1486 O O . TYR A 1 187 ? -15.608 0.620 8.127 1.00 91.75 187 TYR A O 1
ATOM 1494 N N . LEU A 1 188 ? -16.283 -1.227 9.260 1.00 93.25 188 LEU A N 1
ATOM 1495 C CA . LEU A 1 188 ? -16.193 -0.724 10.625 1.00 93.25 188 LEU A CA 1
ATOM 1496 C C . LEU A 1 188 ? -15.294 -1.667 11.427 1.00 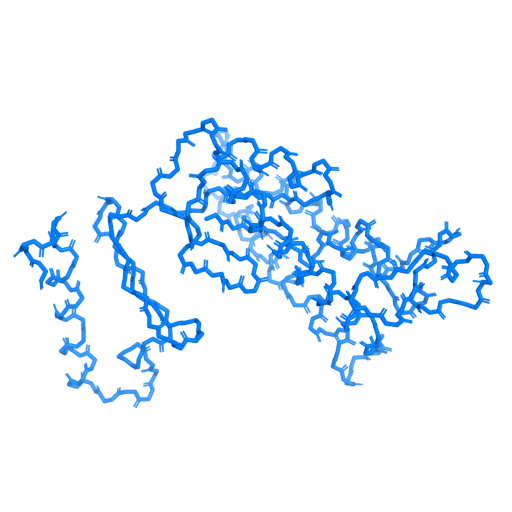93.25 188 LEU A C 1
ATOM 1498 O O . LEU A 1 188 ? -15.443 -2.882 11.335 1.00 93.25 188 LEU A O 1
ATOM 1502 N N . GLY A 1 189 ? -14.358 -1.131 12.200 1.00 93.94 189 GLY A N 1
ATOM 1503 C CA . GLY A 1 189 ? -13.517 -1.923 13.094 1.00 93.94 189 GLY A CA 1
ATOM 1504 C C . GLY A 1 189 ? -13.415 -1.272 14.460 1.00 93.94 189 GLY A C 1
ATOM 1505 O O . GLY A 1 189 ? -13.100 -0.088 14.546 1.00 93.94 189 GLY A O 1
ATOM 1506 N N . VAL A 1 190 ? -13.649 -2.037 15.522 1.00 94.88 190 VAL A N 1
ATOM 1507 C CA . VAL A 1 190 ? -13.506 -1.557 16.904 1.00 94.88 190 VAL A CA 1
ATOM 1508 C C . VAL A 1 190 ? -12.195 -2.080 17.462 1.00 94.88 190 VAL A C 1
ATOM 1510 O O . VAL A 1 190 ? -11.969 -3.289 17.488 1.00 94.88 190 VAL A O 1
ATOM 1513 N N . THR A 1 191 ? -11.285 -1.190 17.853 1.00 93.88 191 THR A N 1
ATOM 1514 C CA . THR A 1 191 ? -9.992 -1.582 18.433 1.00 93.88 191 THR A CA 1
ATOM 1515 C C . THR A 1 191 ? -10.177 -2.164 19.832 1.00 93.88 191 THR A C 1
ATOM 1517 O O . THR A 1 191 ? -11.197 -1.945 20.486 1.00 93.88 191 THR A O 1
ATOM 1520 N N . LYS A 1 192 ? -9.158 -2.856 20.354 1.00 89.25 192 LYS A N 1
ATOM 1521 C CA . LYS A 1 192 ? -9.171 -3.328 21.754 1.00 89.25 192 LYS A CA 1
ATOM 1522 C C . LYS A 1 192 ? -9.383 -2.193 22.767 1.00 89.25 192 LYS A C 1
ATOM 1524 O O . LYS A 1 192 ? -10.029 -2.406 23.787 1.00 89.25 192 LYS A O 1
ATOM 1529 N N . SER A 1 193 ? -8.906 -0.989 22.445 1.00 88.25 193 SER A N 1
ATOM 1530 C CA . SER A 1 193 ? -9.081 0.225 23.250 1.00 88.25 193 SER A CA 1
ATOM 1531 C C . SER A 1 193 ? -10.463 0.887 23.116 1.00 88.25 193 SER A C 1
ATOM 1533 O O . SER A 1 193 ? -10.672 1.937 23.710 1.00 88.25 193 SER A O 1
ATOM 1535 N N . GLY A 1 194 ? -11.382 0.332 22.315 1.00 87.81 194 GLY A N 1
ATOM 1536 C CA . GLY A 1 194 ? -12.720 0.894 22.085 1.00 87.81 194 GLY A CA 1
ATOM 1537 C C . GLY A 1 194 ? -12.790 1.995 21.021 1.00 87.81 194 GLY A C 1
ATOM 1538 O O . GLY A 1 194 ? -13.853 2.565 20.804 1.00 87.81 194 GLY A O 1
ATOM 1539 N N . ASN A 1 195 ? -11.696 2.291 20.312 1.00 91.31 195 ASN A N 1
ATOM 1540 C CA . ASN A 1 195 ? -11.733 3.271 19.226 1.00 91.31 195 ASN A CA 1
ATOM 1541 C C . ASN A 1 195 ? -12.396 2.664 17.987 1.00 91.31 195 ASN A C 1
ATOM 1543 O O . ASN A 1 195 ? -12.048 1.559 17.567 1.00 91.31 195 ASN A O 1
ATOM 1547 N N . VAL A 1 196 ? -13.305 3.413 17.364 1.00 92.56 196 VAL A N 1
ATOM 1548 C CA . VAL A 1 196 ? -14.026 2.961 16.169 1.00 92.56 196 VAL A CA 1
ATOM 1549 C C . VAL A 1 196 ? -13.374 3.526 14.910 1.00 92.56 196 VAL A C 1
ATOM 1551 O O . VAL A 1 196 ? -13.357 4.736 14.674 1.00 92.56 196 VAL A O 1
ATOM 1554 N N . ASP A 1 197 ? -12.836 2.641 14.077 1.00 91.31 197 ASP A N 1
ATOM 1555 C CA . ASP A 1 197 ? -12.337 2.960 12.745 1.00 91.31 197 ASP A CA 1
ATOM 1556 C C . ASP A 1 197 ? -13.443 2.742 11.713 1.00 91.31 197 ASP A C 1
ATOM 1558 O O . ASP A 1 197 ? -14.036 1.669 11.622 1.00 91.31 197 ASP A O 1
ATOM 1562 N N . VAL A 1 198 ? -13.707 3.773 10.918 1.00 90.56 198 VAL A N 1
ATOM 1563 C CA . VAL A 1 198 ? -14.745 3.773 9.889 1.00 90.56 198 VAL A CA 1
ATOM 1564 C C . VAL A 1 198 ? -14.119 4.143 8.559 1.00 90.56 198 VAL A C 1
ATOM 1566 O O . VAL A 1 198 ? -13.581 5.249 8.404 1.00 90.56 198 VAL A O 1
ATOM 1569 N N . LYS A 1 199 ? -14.275 3.260 7.571 1.00 88.88 199 LYS A N 1
ATOM 1570 C CA . LYS A 1 199 ? -13.890 3.508 6.180 1.00 88.88 199 LYS A CA 1
ATOM 1571 C C . LYS A 1 199 ? -15.088 3.357 5.257 1.00 88.88 199 LYS A C 1
ATOM 1573 O O . LYS A 1 199 ? -15.873 2.427 5.385 1.00 88.88 199 LYS A O 1
ATOM 1578 N N . GLY A 1 200 ? -15.241 4.309 4.336 1.00 84.19 200 GLY A N 1
ATOM 1579 C CA . GLY A 1 200 ? -16.209 4.241 3.237 1.00 84.19 200 GLY A CA 1
ATOM 1580 C C . GLY A 1 200 ? -17.695 4.339 3.607 1.00 84.19 200 GLY A C 1
ATOM 1581 O O . GLY A 1 200 ? -18.514 4.395 2.689 1.00 84.19 200 GLY A O 1
ATOM 1582 N N . LEU A 1 201 ? -18.064 4.374 4.893 1.00 86.44 201 LEU A N 1
ATOM 1583 C CA . LEU A 1 201 ? -19.460 4.483 5.332 1.00 86.44 201 LEU A CA 1
ATOM 1584 C C . LEU A 1 201 ? -20.031 5.888 5.078 1.00 86.44 201 LEU A C 1
ATOM 1586 O O . LEU A 1 201 ? -19.378 6.906 5.317 1.00 86.44 201 LEU A O 1
ATOM 1590 N N . THR A 1 202 ? -21.275 5.936 4.596 1.00 81.25 202 THR A N 1
ATOM 1591 C CA . THR A 1 202 ? -21.958 7.167 4.159 1.00 81.25 202 THR A CA 1
ATOM 1592 C C . THR A 1 202 ? -22.118 8.186 5.283 1.00 81.25 202 THR A C 1
ATOM 1594 O O . THR A 1 202 ? -21.986 9.382 5.035 1.00 81.25 202 THR A O 1
ATOM 1597 N N . GLY A 1 203 ? -22.316 7.738 6.525 1.00 80.12 203 GLY A N 1
ATOM 1598 C CA . GLY A 1 203 ? -22.488 8.624 7.679 1.00 80.12 203 GLY A CA 1
ATOM 1599 C C . GLY A 1 203 ? -21.321 9.588 7.919 1.00 80.12 203 GLY A C 1
ATOM 1600 O O . GLY A 1 203 ? -21.520 10.662 8.470 1.00 80.12 203 GLY A O 1
ATOM 1601 N N . LYS A 1 204 ? -20.116 9.276 7.422 1.00 78.81 204 LYS A N 1
ATOM 1602 C CA . LYS A 1 204 ? -18.924 10.130 7.561 1.00 78.81 204 LYS A CA 1
ATOM 1603 C C . LYS A 1 204 ? -18.695 11.084 6.378 1.00 78.81 204 LYS A C 1
ATOM 1605 O O . LYS A 1 204 ? -17.759 11.880 6.403 1.00 78.81 204 LYS A O 1
ATOM 1610 N N . LYS A 1 205 ? -19.499 11.008 5.311 1.00 84.38 205 LYS A N 1
ATOM 1611 C CA . LYS A 1 205 ? -19.295 11.834 4.110 1.00 84.38 205 LYS A CA 1
ATOM 1612 C C . LYS A 1 205 ? -19.744 13.279 4.339 1.00 84.38 205 LYS A C 1
ATOM 1614 O O . LYS A 1 205 ? -20.720 13.543 5.039 1.00 84.38 205 LYS A O 1
ATOM 1619 N N . SER A 1 206 ? -19.036 14.227 3.721 1.00 83.75 206 SER A N 1
ATOM 1620 C CA . SER A 1 206 ? -19.291 15.665 3.888 1.00 83.75 206 SER A CA 1
ATOM 1621 C C . SER A 1 206 ? -20.718 16.061 3.496 1.00 83.75 206 SER A C 1
ATOM 1623 O O . SER A 1 206 ? -21.345 16.812 4.237 1.00 83.75 206 SER A O 1
ATOM 1625 N N . HIS A 1 207 ? -21.254 15.480 2.419 1.00 88.31 207 HIS A N 1
ATOM 162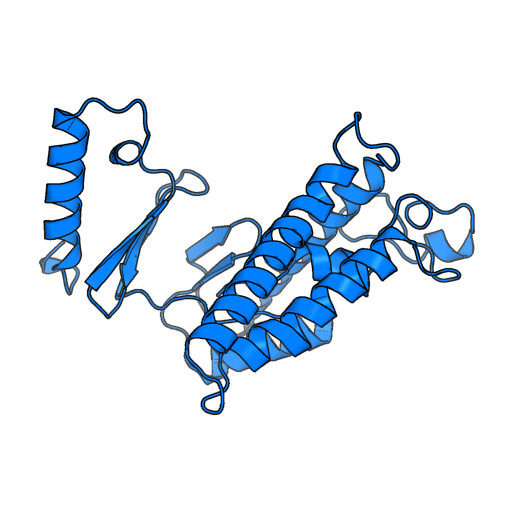6 C CA . HIS A 1 207 ? -22.603 15.737 1.896 1.00 88.31 207 HIS A CA 1
ATOM 1627 C C . HIS A 1 207 ? -23.751 15.105 2.700 1.00 88.31 207 HIS A C 1
ATOM 1629 O O . HIS A 1 207 ? -24.911 15.311 2.360 1.00 88.31 207 HIS A O 1
ATOM 1635 N N . THR A 1 208 ? -23.466 14.315 3.738 1.00 90.56 208 THR A N 1
ATOM 1636 C CA . THR A 1 208 ? -24.520 13.650 4.514 1.00 90.56 208 THR A CA 1
ATOM 1637 C C . THR A 1 208 ? -25.256 14.665 5.405 1.00 90.56 208 THR A C 1
ATOM 1639 O O . THR A 1 208 ? -24.582 15.429 6.111 1.00 90.56 208 THR A O 1
ATOM 1642 N N . PRO A 1 209 ? -26.607 14.685 5.402 1.00 93.81 209 PRO A N 1
ATOM 1643 C CA . PRO A 1 209 ? -27.400 15.578 6.245 1.00 93.81 209 PRO A CA 1
ATOM 1644 C C . PRO A 1 209 ? -27.047 15.471 7.740 1.00 93.81 209 PRO A C 1
ATOM 1646 O O . PRO A 1 209 ? -26.762 14.364 8.207 1.00 93.81 209 PRO A O 1
ATOM 1649 N N . PRO A 1 210 ? -27.102 16.576 8.515 1.00 93.06 210 PRO A N 1
ATOM 1650 C CA . PRO A 1 210 ? -26.689 16.582 9.920 1.00 93.06 210 PRO A CA 1
ATOM 1651 C C . PRO A 1 210 ? -27.400 15.547 10.794 1.00 93.06 210 PRO A C 1
ATOM 1653 O O . PRO A 1 210 ? -26.731 14.835 11.529 1.00 93.06 210 PRO A O 1
ATOM 1656 N N . PHE A 1 211 ? -28.721 15.385 10.663 1.00 92.94 211 PHE A N 1
ATOM 1657 C CA . PHE A 1 211 ? -29.476 14.422 11.476 1.00 92.94 211 PHE A CA 1
ATOM 1658 C C . PHE A 1 211 ? -29.036 12.965 11.237 1.00 92.94 211 PHE A C 1
ATOM 1660 O O . PHE A 1 211 ? -28.951 12.183 12.179 1.00 92.94 211 PHE A O 1
ATOM 1667 N N . ILE A 1 212 ? -28.670 12.614 9.997 1.00 92.94 212 ILE A N 1
ATOM 1668 C CA . ILE A 1 212 ? -28.118 11.290 9.667 1.00 92.94 212 ILE A CA 1
ATOM 1669 C C . ILE A 1 212 ? -26.711 11.141 10.249 1.00 92.94 212 ILE A C 1
ATOM 1671 O O . ILE A 1 212 ? -26.362 10.065 10.727 1.00 92.94 212 ILE A O 1
ATOM 1675 N N . LYS A 1 213 ? -25.894 12.204 10.224 1.00 92.38 213 LYS A N 1
ATOM 1676 C CA . LYS A 1 213 ? -24.564 12.189 10.852 1.00 92.38 213 LYS A CA 1
ATOM 1677 C C . LYS A 1 213 ? -24.667 11.971 12.358 1.00 92.38 213 LYS A C 1
ATOM 1679 O O . LYS A 1 213 ? -23.922 11.148 12.875 1.00 92.38 213 LYS A O 1
ATOM 1684 N N . THR A 1 214 ? -25.577 12.668 13.037 1.00 93.12 214 THR A N 1
ATOM 1685 C CA . THR A 1 214 ? -25.800 12.517 14.482 1.00 93.12 214 THR A CA 1
ATOM 1686 C C . THR A 1 214 ? -26.166 11.079 14.823 1.00 93.12 214 THR A C 1
ATOM 1688 O O . THR A 1 214 ? -25.416 10.433 15.550 1.00 93.12 214 THR A O 1
ATOM 1691 N N . LEU A 1 215 ? -27.214 10.536 14.190 1.00 94.31 215 LEU A N 1
ATOM 1692 C CA . LEU A 1 215 ? -27.620 9.142 14.389 1.00 94.31 215 LEU A CA 1
ATOM 1693 C C . LEU A 1 215 ? -26.475 8.163 14.086 1.00 94.31 215 LEU A C 1
ATOM 1695 O O . LEU A 1 215 ? -26.269 7.187 14.798 1.00 94.31 215 LEU A O 1
ATOM 1699 N N . PHE A 1 216 ? -25.697 8.422 13.034 1.00 93.50 216 PHE A N 1
ATOM 1700 C CA . PHE A 1 216 ? -24.552 7.586 12.698 1.00 93.50 216 PHE A CA 1
ATOM 1701 C C . PHE A 1 216 ? -23.513 7.555 13.823 1.00 93.50 216 PHE A C 1
ATOM 1703 O O . PHE A 1 216 ? -23.065 6.472 14.183 1.00 93.50 216 PHE A O 1
ATOM 1710 N N . TYR A 1 217 ? -23.138 8.704 14.389 1.00 92.31 217 TYR A N 1
ATOM 1711 C CA . TYR A 1 217 ? -22.170 8.754 15.488 1.00 92.31 217 TYR A CA 1
ATOM 1712 C C . TYR A 1 217 ? -22.710 8.147 16.788 1.00 92.31 217 TYR A C 1
ATOM 1714 O O . TYR A 1 217 ? -21.947 7.469 17.471 1.00 92.31 217 TYR A O 1
ATOM 1722 N N . GLU A 1 218 ? -24.002 8.303 17.085 1.00 94.25 218 GLU A N 1
ATOM 1723 C CA . GLU A 1 218 ? -24.657 7.623 18.214 1.00 94.25 218 GLU A CA 1
ATOM 1724 C C . GLU A 1 218 ? -24.556 6.097 18.076 1.00 94.25 218 GLU A C 1
ATOM 1726 O O . GLU A 1 218 ? -24.134 5.407 19.004 1.00 94.25 218 GLU A O 1
ATOM 1731 N N . LEU A 1 219 ? -24.842 5.560 16.883 1.00 93.00 219 LEU A N 1
ATOM 1732 C CA . LEU A 1 219 ? -24.687 4.131 16.601 1.00 93.00 219 LEU A CA 1
ATOM 1733 C C . LEU A 1 219 ? -23.229 3.672 16.726 1.00 93.00 219 LEU A C 1
ATOM 1735 O O . LEU A 1 219 ? -22.978 2.594 17.258 1.00 93.00 219 LEU A O 1
ATOM 1739 N N . LEU A 1 220 ? -22.254 4.473 16.274 1.00 92.81 220 LEU A N 1
ATOM 1740 C CA . LEU A 1 220 ? -20.837 4.142 16.466 1.00 92.81 220 LEU A CA 1
ATOM 1741 C C . LEU A 1 220 ? -20.462 4.081 17.949 1.00 92.81 220 LEU A C 1
ATOM 1743 O O . LEU A 1 220 ? -19.673 3.219 18.331 1.00 92.81 220 LEU A O 1
ATOM 1747 N N . GLU A 1 221 ? -21.009 4.968 18.779 1.00 93.19 221 GLU A N 1
ATOM 1748 C CA . GLU A 1 221 ? -20.740 4.965 20.216 1.00 93.19 221 GLU A CA 1
ATOM 1749 C C . GLU A 1 221 ? -21.292 3.700 20.881 1.00 93.19 221 GLU A C 1
ATOM 1751 O O . GLU A 1 221 ? -20.593 3.067 21.673 1.00 93.19 221 GLU A O 1
ATOM 1756 N N . ILE A 1 222 ? -22.506 3.285 20.517 1.00 93.19 222 ILE A N 1
ATOM 1757 C CA . ILE A 1 222 ? -23.099 2.023 20.981 1.00 93.19 222 ILE A CA 1
ATOM 1758 C C . ILE A 1 222 ? -22.214 0.847 20.552 1.00 93.19 222 ILE A C 1
ATOM 1760 O O . ILE A 1 222 ? -21.756 0.071 21.390 1.00 93.19 222 ILE A O 1
ATOM 1764 N N . LEU A 1 223 ? -21.883 0.770 19.261 1.00 92.69 223 LEU A N 1
ATOM 1765 C CA . LEU A 1 223 ? -21.056 -0.299 18.699 1.00 92.69 223 LEU A CA 1
ATOM 1766 C C . LEU A 1 223 ? -19.651 -0.352 19.321 1.00 92.69 223 LEU A C 1
ATOM 1768 O O . LEU A 1 223 ? -19.081 -1.433 19.463 1.00 92.69 223 LEU A O 1
ATOM 1772 N N . SER A 1 224 ? -19.087 0.782 19.743 1.00 93.69 224 SER A N 1
ATOM 1773 C CA . SER A 1 224 ? -17.774 0.826 20.405 1.00 93.69 224 SER A CA 1
ATOM 1774 C C . SER A 1 224 ? -17.723 0.026 21.717 1.00 93.69 224 SER A C 1
ATOM 1776 O O . SER A 1 224 ? -16.665 -0.494 22.100 1.00 93.69 224 SER A O 1
ATOM 1778 N N . LYS A 1 225 ? -18.874 -0.098 22.393 1.00 92.69 225 LYS A N 1
ATOM 1779 C CA . LYS A 1 225 ? -19.014 -0.732 23.710 1.00 92.69 225 LYS A CA 1
ATOM 1780 C C . LYS A 1 225 ? -19.186 -2.250 23.614 1.00 92.69 225 LYS A C 1
ATOM 1782 O O . LYS A 1 225 ? -18.796 -2.927 24.560 1.00 92.69 225 LYS A O 1
ATOM 1787 N N . VAL A 1 226 ? -19.650 -2.762 22.471 1.00 92.44 226 VAL A N 1
ATOM 1788 C CA . VAL A 1 226 ? -19.880 -4.194 22.204 1.00 92.44 226 VAL A CA 1
ATOM 1789 C C . VAL A 1 226 ? -18.598 -5.014 22.394 1.00 92.44 226 VAL A C 1
ATOM 1791 O O . VAL A 1 226 ? -17.559 -4.725 21.783 1.00 92.44 226 VAL A O 1
ATOM 1794 N N . GLN A 1 227 ? -18.657 -6.042 23.240 1.00 89.75 227 GLN A N 1
ATOM 1795 C CA . GLN A 1 227 ? -17.528 -6.904 23.600 1.00 89.75 227 GLN A CA 1
ATOM 1796 C C . GLN A 1 227 ? -17.554 -8.275 22.926 1.00 89.75 227 GLN A C 1
ATOM 1798 O O . GLN A 1 227 ? -16.494 -8.842 22.652 1.00 89.75 227 GLN A O 1
ATOM 1803 N N . ASN A 1 228 ? -18.741 -8.816 22.670 1.00 87.81 228 ASN A N 1
ATOM 1804 C CA . ASN A 1 228 ? -18.950 -10.176 22.181 1.00 87.81 228 ASN A CA 1
ATOM 1805 C C . ASN A 1 228 ? -20.115 -10.219 21.176 1.00 87.81 228 ASN A C 1
ATOM 1807 O O . ASN A 1 228 ? -20.722 -9.195 20.878 1.00 87.81 228 ASN A O 1
ATOM 1811 N N . ILE A 1 229 ? -20.371 -11.401 20.611 1.00 86.12 229 ILE A N 1
ATOM 1812 C CA . ILE A 1 229 ? -21.398 -11.588 19.579 1.00 86.12 229 ILE A CA 1
ATOM 1813 C C . ILE A 1 229 ? -22.825 -11.479 20.129 1.00 86.12 229 ILE A C 1
ATOM 1815 O O . ILE A 1 229 ? -23.718 -11.132 19.373 1.00 86.12 229 ILE A O 1
ATOM 1819 N N . ASP A 1 230 ? -23.032 -11.749 21.419 1.00 88.12 230 ASP A N 1
ATOM 1820 C CA . ASP A 1 230 ? -24.357 -11.694 22.048 1.00 88.12 230 ASP A CA 1
ATOM 1821 C C . ASP A 1 230 ? -24.785 -10.246 22.342 1.00 88.12 230 ASP A C 1
ATOM 1823 O O . ASP A 1 230 ? -25.972 -9.939 22.406 1.00 88.12 230 ASP A O 1
ATOM 1827 N N . GLU A 1 231 ? -23.811 -9.348 22.510 1.00 86.12 231 GLU A N 1
ATOM 1828 C CA . GLU A 1 231 ? -24.013 -7.902 22.641 1.00 86.12 231 GLU A CA 1
ATOM 1829 C C . GLU A 1 231 ? -24.207 -7.177 21.296 1.00 86.12 231 GLU A C 1
ATOM 1831 O O . GLU A 1 231 ? -24.554 -5.993 21.305 1.00 86.12 231 GLU A O 1
ATOM 1836 N N . PHE A 1 232 ? -23.926 -7.840 20.168 1.00 79.44 232 PHE A N 1
ATOM 1837 C CA . PHE A 1 232 ? -23.992 -7.259 18.822 1.00 79.44 232 PHE A CA 1
ATOM 1838 C C . PHE A 1 232 ? -25.382 -7.413 18.196 1.00 79.44 232 PHE A C 1
ATOM 1840 O O . PHE A 1 232 ? -25.915 -6.384 17.718 1.00 79.44 232 PHE A O 1
#

Sequence (232 aa):
MDFASLYPSIIKVRNISYETVRCPHDECKKNTIPQSSHWVCTRKNGMTSLLIGSLRDLRVNYYKSLSKSETLTEDQRQQYTVVSQALKVILNASYGVMGAEIFPLYFLPAADATTAIGRHIILETIKKCEEAGIQVLYGDTDSLFVKNPTSEQIQKVIVEAKKSFGVDLEVDKEYRYVVLSTRKKNYLGVTKSGNVDVKGLTGKKSHTPPFIKTLFYELLEILSKVQNIDEF

Radius of gyration: 20.47 Å; chains: 1; bounding box: 51×42×49 Å

Secondary structure (DSSP, 8-state):
-EETTHHHHHHHHTT--TTTBT-S-GGGGGSBPTTSS-BB-SSS--HHHHHHHHHHHIIIIIIHHHTT-TTS-HHHHHHHHHHHHHHHHHHHHHHHHHT-TTSTT--HHHHHHHHHHHHHHHHHHHHHHHHTTPEEEEEETTEEEEES--HHHHHHHHHHHHHHH---EE----EEEEEE-SSTT-EEEEETTS-EEEES-GGGSTTS-HHHHHHHHHHHHHHHH--SSS--